Protein AF-A0A813KQJ0-F1 (afdb_monomer_lite)

Structure (mmCIF, N/CA/C/O backbone):
data_AF-A0A813KQJ0-F1
#
_entry.id   AF-A0A813KQJ0-F1
#
loop_
_atom_site.group_PDB
_atom_site.id
_atom_site.type_symbol
_atom_site.label_atom_id
_atom_site.label_alt_id
_atom_site.label_comp_id
_atom_site.label_asym_id
_atom_site.label_entity_id
_atom_site.label_seq_id
_atom_site.pdbx_PDB_ins_code
_atom_site.Cartn_x
_atom_site.Cartn_y
_atom_site.Cartn_z
_atom_site.occupancy
_atom_site.B_iso_or_equiv
_atom_site.auth_seq_id
_atom_site.auth_comp_id
_atom_site.auth_asym_id
_atom_site.auth_atom_id
_atom_site.pdbx_PDB_model_num
ATOM 1 N N . VAL A 1 1 ? 13.768 1.169 -25.630 1.00 70.25 1 VAL A N 1
ATOM 2 C CA . VAL A 1 1 ? 13.015 0.352 -24.642 1.00 70.25 1 VAL A CA 1
ATOM 3 C C . VAL A 1 1 ? 12.043 -0.652 -25.268 1.00 70.25 1 VAL A C 1
ATOM 5 O O . VAL A 1 1 ? 11.746 -1.641 -24.619 1.00 70.25 1 VAL A O 1
ATOM 8 N N . SER A 1 2 ? 11.614 -0.482 -26.526 1.00 80.38 2 SER A N 1
ATOM 9 C CA . SER A 1 2 ? 10.754 -1.452 -27.241 1.00 80.38 2 SER A CA 1
ATOM 10 C C . SER A 1 2 ? 11.522 -2.502 -28.067 1.00 80.38 2 SER A C 1
ATOM 12 O O . SER A 1 2 ? 10.961 -3.098 -28.976 1.00 80.38 2 SER A O 1
ATOM 14 N N . SER A 1 3 ? 12.820 -2.695 -27.800 1.00 86.69 3 SER A N 1
ATOM 15 C CA . SER A 1 3 ? 13.652 -3.669 -28.527 1.00 86.69 3 SER A CA 1
ATOM 16 C C . SER A 1 3 ? 13.251 -5.106 -28.186 1.00 86.69 3 SER A C 1
ATOM 18 O O . SER A 1 3 ? 12.843 -5.374 -27.055 1.00 86.69 3 SER A O 1
ATOM 20 N N . THR A 1 4 ? 13.428 -6.045 -29.118 1.00 85.12 4 THR A N 1
ATOM 21 C CA . THR A 1 4 ? 13.268 -7.486 -28.853 1.00 85.12 4 THR A CA 1
ATOM 22 C C . THR A 1 4 ? 14.365 -8.030 -27.935 1.00 85.12 4 THR A C 1
ATOM 24 O O . THR A 1 4 ? 14.115 -8.975 -27.189 1.00 85.12 4 THR A O 1
ATOM 27 N N . ASP A 1 5 ? 15.537 -7.390 -27.911 1.00 91.06 5 ASP A N 1
ATOM 28 C CA . ASP A 1 5 ? 16.667 -7.757 -27.054 1.00 91.06 5 ASP A CA 1
ATOM 29 C C . ASP A 1 5 ? 16.468 -7.246 -25.606 1.00 91.06 5 ASP A C 1
ATOM 31 O O . ASP A 1 5 ? 16.397 -6.023 -25.401 1.00 91.06 5 ASP A O 1
ATOM 35 N N . PRO A 1 6 ? 16.399 -8.144 -24.599 1.00 88.75 6 PRO A N 1
ATOM 36 C CA . PRO A 1 6 ? 16.264 -7.779 -23.187 1.00 88.75 6 PRO A CA 1
ATOM 37 C C . PRO A 1 6 ? 17.360 -6.835 -22.677 1.00 88.75 6 PRO A C 1
ATOM 39 O O . PRO A 1 6 ? 17.055 -5.892 -21.946 1.00 88.75 6 PRO A O 1
ATOM 42 N N . ASN A 1 7 ? 18.611 -7.002 -23.116 1.00 91.69 7 ASN A N 1
ATOM 43 C CA . ASN A 1 7 ? 19.731 -6.164 -22.680 1.00 91.69 7 ASN A CA 1
ATOM 44 C C . ASN A 1 7 ? 19.575 -4.727 -23.187 1.00 91.69 7 ASN A C 1
ATOM 46 O O . ASN A 1 7 ? 19.818 -3.767 -22.456 1.00 91.69 7 ASN A O 1
ATOM 50 N N . ILE A 1 8 ? 19.096 -4.563 -24.425 1.00 91.31 8 ILE A N 1
ATOM 51 C CA . ILE A 1 8 ? 18.805 -3.241 -24.996 1.00 91.31 8 ILE A CA 1
ATOM 52 C C . ILE A 1 8 ? 17.607 -2.599 -24.283 1.00 91.31 8 ILE A C 1
ATOM 54 O O . ILE A 1 8 ? 17.586 -1.380 -24.085 1.00 91.31 8 ILE A O 1
ATOM 58 N N . ARG A 1 9 ? 16.597 -3.386 -23.882 1.00 91.56 9 ARG A N 1
ATOM 59 C CA . ARG A 1 9 ? 15.481 -2.868 -23.069 1.00 91.56 9 ARG A CA 1
ATOM 60 C C . ARG A 1 9 ? 15.974 -2.373 -21.715 1.00 91.56 9 ARG A C 1
ATOM 62 O O . ARG A 1 9 ? 15.666 -1.233 -21.368 1.00 91.56 9 ARG A O 1
ATOM 69 N N . TYR A 1 10 ? 16.773 -3.181 -21.020 1.00 93.06 10 TYR A N 1
ATOM 70 C CA . TYR A 1 10 ? 17.377 -2.831 -19.737 1.00 93.06 10 TYR A CA 1
ATOM 71 C C . TYR A 1 10 ? 18.212 -1.547 -19.837 1.00 93.06 10 TYR A C 1
ATOM 73 O O . TYR A 1 10 ? 17.916 -0.573 -19.147 1.00 93.06 10 TYR A O 1
ATOM 81 N N . LEU A 1 11 ? 19.171 -1.491 -20.770 1.00 92.94 11 LEU A N 1
ATOM 82 C CA . LEU A 1 11 ? 20.024 -0.315 -20.986 1.00 92.94 11 LEU A CA 1
ATOM 83 C C . LEU A 1 11 ? 19.205 0.936 -21.332 1.00 92.94 11 LEU A C 1
ATOM 85 O O . LEU A 1 11 ? 19.521 2.046 -20.900 1.00 92.94 11 LEU A O 1
ATOM 89 N N . GLY A 1 12 ? 18.129 0.766 -22.103 1.00 93.38 12 GLY A N 1
ATOM 90 C CA . GLY A 1 12 ? 17.203 1.844 -22.424 1.00 93.38 12 GLY A CA 1
ATOM 91 C C . GLY A 1 12 ? 16.516 2.415 -21.182 1.00 93.38 12 GLY A C 1
ATOM 92 O O . GLY A 1 12 ? 16.483 3.634 -21.022 1.00 93.38 12 GLY A O 1
ATOM 93 N N . LEU A 1 13 ? 16.003 1.554 -20.297 1.00 94.25 13 LEU A N 1
ATOM 94 C CA . LEU A 1 13 ? 15.377 1.975 -19.038 1.00 94.25 13 LEU A CA 1
ATOM 95 C C . LEU A 1 13 ? 16.401 2.601 -18.083 1.00 94.25 13 LEU A C 1
ATOM 97 O O . LEU A 1 13 ? 16.104 3.598 -17.429 1.00 94.25 13 LEU A O 1
ATOM 101 N N . GLU A 1 14 ? 17.621 2.067 -18.032 1.00 92.12 14 GLU A N 1
ATOM 102 C CA . GLU A 1 14 ? 18.722 2.647 -17.259 1.00 92.12 14 GLU A CA 1
ATOM 103 C C . GLU A 1 14 ? 19.080 4.053 -17.739 1.00 92.12 14 GLU A C 1
ATOM 105 O O . GLU A 1 14 ? 19.193 4.986 -16.943 1.00 92.12 14 GLU A O 1
ATOM 110 N N . THR A 1 15 ? 19.187 4.235 -19.052 1.00 91.62 15 THR A N 1
ATOM 111 C CA . THR A 1 15 ? 19.480 5.542 -19.645 1.00 91.62 15 THR A CA 1
ATOM 112 C C . THR A 1 15 ? 18.353 6.535 -19.365 1.00 91.62 15 THR A C 1
ATOM 114 O O . THR A 1 15 ? 18.622 7.667 -18.967 1.00 91.62 15 THR A O 1
ATOM 117 N N . MET A 1 16 ? 17.089 6.114 -19.491 1.00 94.12 16 MET A N 1
ATOM 118 C CA . MET A 1 16 ? 15.934 6.945 -19.129 1.00 94.12 16 MET A CA 1
ATOM 119 C C . MET A 1 16 ? 15.948 7.340 -17.648 1.00 94.12 16 MET A C 1
ATOM 121 O O . MET A 1 16 ? 15.676 8.496 -17.337 1.00 94.12 16 MET A O 1
ATOM 125 N N . ALA A 1 17 ? 16.320 6.431 -16.741 1.00 90.44 17 ALA A N 1
ATOM 126 C CA . ALA A 1 17 ? 16.415 6.727 -15.309 1.00 90.44 17 ALA A CA 1
ATOM 127 C C . ALA A 1 17 ? 17.503 7.764 -15.007 1.00 90.44 17 ALA A C 1
ATOM 129 O O . ALA A 1 17 ? 17.294 8.667 -14.201 1.00 90.44 17 ALA A O 1
ATOM 130 N N . ARG A 1 18 ? 18.641 7.699 -15.706 1.00 89.12 18 ARG A N 1
ATOM 131 C CA . ARG A 1 18 ? 19.680 8.736 -15.607 1.00 89.12 18 ARG A CA 1
ATOM 132 C C . ARG A 1 18 ? 19.181 10.079 -16.136 1.00 89.12 18 ARG A C 1
ATOM 134 O O . ARG A 1 18 ? 19.412 11.097 -15.495 1.00 89.12 18 ARG A O 1
ATOM 141 N N . LEU A 1 19 ? 18.463 10.096 -17.259 1.00 92.12 19 LEU A N 1
ATOM 142 C CA . LEU A 1 19 ? 17.870 11.323 -17.807 1.00 92.12 19 LEU A CA 1
ATOM 143 C C . LEU A 1 19 ? 16.805 11.923 -16.881 1.00 92.12 19 LEU A C 1
ATOM 145 O O . LEU A 1 19 ? 16.718 13.144 -16.786 1.00 92.12 19 LEU A O 1
ATOM 149 N N . ALA A 1 20 ? 16.056 11.087 -16.158 1.00 91.06 20 ALA A N 1
ATOM 150 C CA . ALA A 1 20 ? 15.081 11.520 -15.161 1.00 91.06 20 ALA A CA 1
ATOM 151 C C . ALA A 1 20 ? 15.715 12.282 -13.984 1.00 91.06 20 ALA A C 1
ATOM 153 O O . ALA A 1 20 ? 15.012 12.968 -13.264 1.00 91.06 20 ALA A O 1
ATOM 154 N N . THR A 1 21 ? 17.038 12.255 -13.792 1.00 88.88 21 THR A N 1
ATOM 155 C CA . THR A 1 21 ? 17.690 13.133 -12.798 1.00 88.88 21 THR A CA 1
ATOM 156 C C . THR A 1 21 ? 17.630 14.613 -13.189 1.00 88.88 21 THR A C 1
ATOM 158 O O . THR A 1 21 ? 17.741 15.492 -12.336 1.00 88.88 21 THR A O 1
ATOM 161 N N . ASN A 1 22 ? 17.423 14.907 -14.475 1.00 90.81 22 ASN A N 1
ATOM 162 C CA . ASN A 1 22 ? 17.270 16.261 -14.978 1.00 90.81 22 ASN A CA 1
ATOM 163 C C . ASN A 1 22 ? 15.782 16.638 -15.062 1.00 90.81 22 ASN A C 1
ATOM 165 O O . ASN A 1 22 ? 15.025 16.086 -15.863 1.00 90.81 22 ASN A O 1
ATOM 169 N N . VAL A 1 23 ? 15.371 17.640 -14.276 1.00 86.38 23 VAL A N 1
ATOM 170 C CA . VAL A 1 23 ? 13.981 18.134 -14.207 1.00 86.38 23 VAL A CA 1
ATOM 171 C C . VAL A 1 23 ? 13.413 18.478 -15.591 1.00 86.38 23 VAL A C 1
ATOM 173 O O . VAL A 1 23 ? 12.274 18.133 -15.890 1.00 86.38 23 VAL A O 1
ATOM 176 N N . SER A 1 24 ? 14.230 19.041 -16.486 1.00 89.38 24 SER A N 1
ATOM 177 C CA . SER A 1 24 ? 13.802 19.416 -17.845 1.00 89.38 24 SER A CA 1
ATOM 178 C C . SER A 1 24 ? 13.398 18.231 -18.735 1.00 89.38 24 SER A C 1
ATOM 180 O O . SER A 1 24 ? 12.638 18.407 -19.684 1.00 89.38 24 SER A O 1
ATOM 182 N N . MET A 1 25 ? 13.860 17.016 -18.424 1.00 91.50 25 MET A N 1
ATOM 183 C CA . MET A 1 25 ? 13.536 15.811 -19.193 1.00 91.50 25 MET A CA 1
ATOM 184 C C . MET A 1 25 ? 12.222 15.157 -18.759 1.00 91.50 25 MET A C 1
ATOM 186 O O . MET A 1 25 ? 11.707 14.301 -19.478 1.00 91.50 25 MET A O 1
ATOM 190 N N . HIS A 1 26 ? 11.661 15.541 -17.611 1.00 87.25 26 HIS A N 1
ATOM 191 C CA . HIS A 1 26 ? 10.519 14.841 -17.024 1.00 87.25 26 HIS A CA 1
ATOM 192 C C . HIS A 1 26 ? 9.272 14.896 -17.905 1.00 87.25 26 HIS A C 1
ATOM 194 O O . HIS A 1 26 ? 8.625 13.872 -18.093 1.00 87.25 26 HIS A O 1
ATOM 200 N N . GLU A 1 27 ? 8.964 16.050 -18.501 1.00 87.81 27 GLU A N 1
ATOM 201 C CA . GLU A 1 27 ? 7.800 16.194 -19.386 1.00 87.81 27 GLU A CA 1
ATOM 202 C C . GLU A 1 27 ? 7.902 15.283 -20.622 1.00 87.81 27 GLU A C 1
ATOM 204 O O . GLU A 1 27 ? 6.914 14.702 -21.071 1.00 87.81 27 GLU A O 1
ATOM 209 N N . TYR A 1 28 ? 9.115 15.102 -21.151 1.00 89.69 28 TYR A N 1
ATOM 210 C CA . TYR A 1 28 ? 9.366 14.205 -22.277 1.00 89.69 28 TYR A CA 1
ATOM 211 C C . TYR A 1 28 ? 9.264 12.735 -21.872 1.00 89.69 28 TYR A C 1
ATOM 213 O O . TYR A 1 28 ? 8.685 11.938 -22.610 1.00 89.69 28 TYR A O 1
ATOM 221 N N . LEU A 1 29 ? 9.816 12.373 -20.711 1.00 90.75 29 LEU A N 1
ATOM 222 C CA . LEU A 1 29 ? 9.796 11.003 -20.199 1.00 90.75 29 LEU A CA 1
ATOM 223 C C . LEU A 1 29 ? 8.390 10.566 -19.768 1.00 90.75 29 LEU A C 1
ATOM 225 O O . LEU A 1 29 ? 8.042 9.402 -19.954 1.00 90.75 29 LEU A O 1
ATOM 229 N N . GLU A 1 30 ? 7.550 11.491 -19.297 1.00 86.62 30 GLU A N 1
ATOM 230 C CA . GLU A 1 30 ? 6.155 11.212 -18.929 1.00 86.62 30 GLU A CA 1
ATOM 231 C C . GLU A 1 30 ? 5.349 10.643 -20.104 1.00 86.62 30 GLU A C 1
ATOM 233 O O . GLU A 1 30 ? 4.499 9.775 -19.919 1.00 86.62 30 GLU A O 1
ATOM 238 N N . ARG A 1 31 ? 5.658 11.057 -21.341 1.00 90.06 31 ARG A N 1
ATOM 239 C CA . ARG A 1 31 ? 5.001 10.538 -22.557 1.00 90.06 31 ARG A CA 1
ATOM 240 C C . ARG A 1 31 ? 5.208 9.035 -22.744 1.00 90.06 31 ARG A C 1
ATOM 242 O O . ARG A 1 31 ? 4.429 8.393 -23.442 1.00 90.06 31 ARG A O 1
ATOM 249 N N . TYR A 1 32 ? 6.240 8.475 -22.118 1.00 91.69 32 TYR A N 1
ATOM 250 C CA . TYR A 1 32 ? 6.550 7.050 -22.137 1.00 91.69 32 TYR A CA 1
ATOM 251 C C . TYR A 1 32 ? 6.032 6.309 -20.899 1.00 91.69 32 TYR A C 1
ATOM 253 O O . TYR A 1 32 ? 6.303 5.120 -20.772 1.00 91.69 32 TYR A O 1
ATOM 261 N N . LYS A 1 33 ? 5.271 6.952 -20.002 1.00 90.31 33 LYS A N 1
ATOM 262 C CA . LYS A 1 33 ? 4.770 6.336 -18.761 1.00 90.31 33 LYS A CA 1
ATOM 263 C C . LYS A 1 33 ? 4.065 5.002 -18.997 1.00 90.31 33 LYS A C 1
ATOM 265 O O . LYS A 1 33 ? 4.432 4.022 -18.362 1.00 90.31 33 LYS A O 1
ATOM 270 N N . ASN A 1 34 ? 3.123 4.941 -19.939 1.00 91.19 34 ASN A N 1
ATOM 271 C CA . ASN A 1 34 ? 2.395 3.701 -20.243 1.00 91.19 34 ASN A CA 1
ATOM 272 C C . ASN A 1 34 ? 3.342 2.591 -20.711 1.00 91.19 34 ASN A C 1
ATOM 274 O O . ASN A 1 34 ? 3.253 1.461 -20.252 1.00 91.19 34 ASN A O 1
ATOM 278 N N . LEU A 1 35 ? 4.321 2.939 -21.550 1.00 92.69 35 LEU A N 1
ATOM 279 C CA . LEU A 1 35 ? 5.341 1.996 -21.995 1.00 92.69 35 LEU A CA 1
ATOM 280 C C . LEU A 1 35 ? 6.217 1.513 -20.832 1.00 92.69 35 LEU A C 1
ATOM 282 O O . LEU A 1 35 ? 6.626 0.359 -20.827 1.00 92.69 35 LEU A O 1
ATOM 286 N N . ILE A 1 36 ? 6.525 2.371 -19.856 1.00 93.75 36 ILE A N 1
ATOM 287 C CA . ILE A 1 36 ? 7.291 1.991 -18.661 1.00 93.75 36 ILE A CA 1
ATOM 288 C C . ILE A 1 36 ? 6.453 1.073 -17.760 1.00 93.75 36 ILE A C 1
ATOM 290 O O . ILE A 1 36 ? 6.976 0.068 -17.284 1.00 93.75 36 ILE A O 1
ATOM 294 N N . LEU A 1 37 ? 5.162 1.367 -17.576 1.00 92.38 37 LEU A N 1
ATOM 295 C CA . LEU A 1 37 ? 4.226 0.503 -16.846 1.00 92.38 37 LEU A CA 1
ATOM 296 C C . LEU A 1 37 ? 4.121 -0.879 -17.501 1.00 92.38 37 LEU A C 1
ATOM 298 O O . LEU A 1 37 ? 4.237 -1.885 -16.813 1.00 92.38 37 LEU A O 1
ATOM 302 N N . GLU A 1 38 ? 4.053 -0.966 -18.831 1.00 92.50 38 GLU A N 1
ATOM 303 C CA . GLU A 1 38 ? 4.101 -2.256 -19.538 1.00 92.50 38 GLU A CA 1
ATOM 304 C C . GLU A 1 38 ? 5.377 -3.059 -19.221 1.00 92.50 38 GLU A C 1
ATOM 306 O O . GLU A 1 38 ? 5.342 -4.290 -19.171 1.00 92.50 38 GLU A O 1
ATOM 311 N N . LYS A 1 39 ? 6.514 -2.392 -18.963 1.00 93.94 39 LYS A N 1
ATOM 312 C CA . LYS A 1 39 ? 7.766 -3.074 -18.582 1.00 93.94 39 LYS A CA 1
ATOM 313 C C . LYS A 1 39 ? 7.734 -3.667 -17.177 1.00 93.94 39 LYS A C 1
ATOM 315 O O . LYS A 1 39 ? 8.535 -4.559 -16.903 1.00 93.94 39 LYS A O 1
ATOM 320 N N . MET A 1 40 ? 6.792 -3.264 -16.326 1.00 93.62 40 MET A N 1
ATOM 321 C CA . MET A 1 40 ? 6.561 -3.884 -15.015 1.00 93.62 40 MET A CA 1
ATOM 322 C C . MET A 1 40 ? 6.006 -5.311 -15.117 1.00 93.62 40 MET A C 1
ATOM 324 O O . MET A 1 40 ? 6.077 -6.055 -14.143 1.00 93.62 40 MET A O 1
ATOM 328 N N . HIS A 1 41 ? 5.521 -5.720 -16.293 1.00 91.06 41 HIS A N 1
ATOM 329 C CA . HIS A 1 41 ? 4.989 -7.061 -16.552 1.00 91.06 41 HIS A CA 1
ATOM 330 C C . HIS A 1 41 ? 5.951 -7.964 -17.344 1.00 91.06 41 HIS A C 1
ATOM 332 O O . HIS A 1 41 ? 5.573 -9.054 -17.770 1.00 91.06 41 HIS A O 1
ATOM 338 N N . GLU A 1 42 ? 7.197 -7.534 -17.569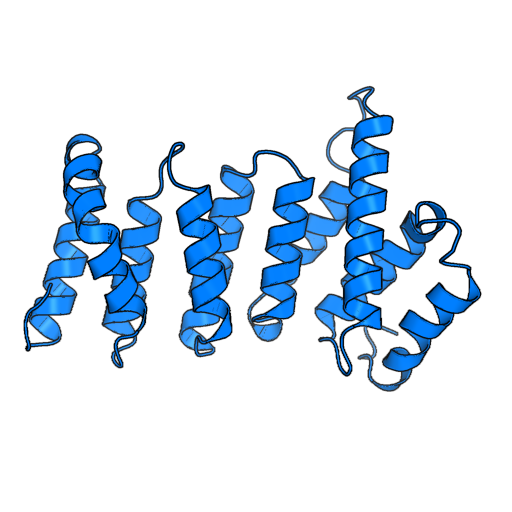 1.00 91.38 42 GLU A N 1
ATOM 339 C CA . GLU A 1 42 ? 8.192 -8.351 -18.271 1.00 91.38 42 GLU A CA 1
ATOM 340 C C . GLU A 1 42 ? 8.613 -9.576 -17.438 1.00 91.38 42 GLU A C 1
ATOM 342 O O . GLU A 1 42 ? 8.711 -9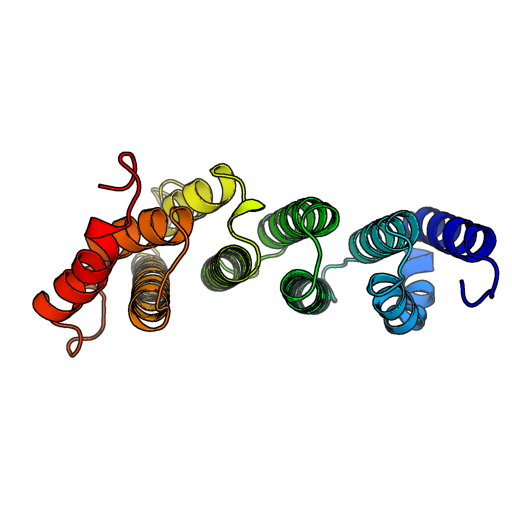.494 -16.212 1.00 91.38 42 GLU A O 1
ATOM 347 N N . PRO A 1 43 ? 8.933 -10.714 -18.080 1.00 89.88 43 PRO A N 1
ATOM 348 C CA . PRO A 1 43 ? 9.362 -11.913 -17.361 1.00 89.88 43 PRO A CA 1
ATOM 349 C C . PRO A 1 43 ? 10.684 -11.699 -16.607 1.00 89.88 43 PRO A C 1
ATOM 351 O O . PRO A 1 43 ? 10.895 -12.270 -15.538 1.00 89.88 43 PRO A O 1
ATOM 354 N N . ASP A 1 44 ? 11.569 -10.852 -17.139 1.00 93.00 44 ASP A N 1
ATOM 355 C CA . ASP A 1 44 ? 12.852 -10.528 -16.521 1.00 93.00 44 ASP A CA 1
ATOM 356 C C . ASP A 1 44 ? 12.670 -9.545 -15.355 1.00 93.00 44 ASP A C 1
ATOM 358 O O . ASP A 1 44 ? 12.311 -8.377 -15.536 1.00 93.00 44 ASP A O 1
ATOM 362 N N . ILE A 1 45 ? 12.962 -10.016 -14.142 1.00 91.75 45 ILE A N 1
ATOM 363 C CA . ILE A 1 45 ? 12.887 -9.214 -12.919 1.00 91.75 45 ILE A CA 1
ATOM 364 C C . ILE A 1 45 ? 13.813 -7.991 -12.950 1.00 91.75 45 ILE A C 1
ATOM 366 O O . ILE A 1 45 ? 13.466 -6.954 -12.393 1.00 91.75 45 ILE A O 1
ATOM 370 N N . SER A 1 46 ? 14.956 -8.060 -13.631 1.00 93.94 46 SER A N 1
ATOM 371 C CA . SER A 1 46 ? 15.902 -6.941 -13.727 1.00 93.94 46 SER A CA 1
ATOM 372 C C . SER A 1 46 ? 15.293 -5.782 -14.515 1.00 93.94 46 SER A C 1
ATOM 374 O O . SER A 1 46 ? 15.452 -4.621 -14.140 1.00 93.94 46 SER A O 1
ATOM 376 N N . ILE A 1 47 ? 14.531 -6.092 -15.570 1.00 95.06 47 ILE A N 1
ATOM 377 C CA . ILE A 1 47 ? 13.781 -5.101 -16.353 1.00 95.06 47 ILE A CA 1
ATOM 378 C C . ILE A 1 47 ? 12.653 -4.505 -15.509 1.00 95.06 47 ILE A C 1
ATOM 380 O O . ILE A 1 47 ? 12.516 -3.281 -15.472 1.00 95.06 47 ILE A O 1
ATOM 384 N N . ARG A 1 48 ? 11.892 -5.341 -14.787 1.00 95.38 48 ARG A N 1
ATOM 385 C CA . ARG A 1 48 ? 10.812 -4.880 -13.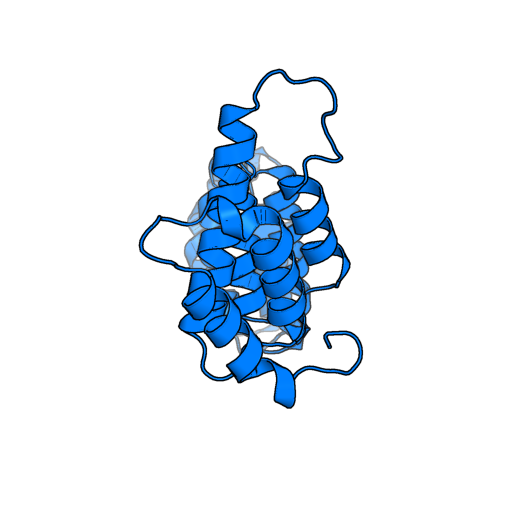894 1.00 95.38 48 ARG A CA 1
ATOM 386 C C . ARG A 1 48 ? 11.330 -3.939 -12.806 1.00 95.38 48 ARG A C 1
ATOM 388 O O . ARG A 1 48 ? 10.795 -2.849 -12.626 1.00 95.38 48 ARG A O 1
ATOM 395 N N . ARG A 1 49 ? 12.429 -4.300 -12.140 1.00 94.81 49 ARG A N 1
ATOM 396 C CA . ARG A 1 49 ? 13.111 -3.455 -11.141 1.00 94.81 49 ARG A CA 1
ATOM 397 C C . ARG A 1 49 ? 13.560 -2.124 -11.726 1.00 94.81 49 ARG A C 1
ATOM 399 O O . ARG A 1 49 ? 13.368 -1.071 -11.120 1.00 94.81 49 ARG A O 1
ATOM 406 N N . GLN A 1 50 ? 14.132 -2.152 -12.927 1.00 94.94 50 GLN A N 1
ATOM 407 C CA . GLN A 1 50 ? 14.590 -0.931 -13.574 1.00 94.94 50 GLN A CA 1
ATOM 408 C C . GLN A 1 50 ? 13.425 -0.022 -13.991 1.00 94.94 50 GLN A C 1
ATOM 410 O O . GLN A 1 50 ? 13.517 1.197 -13.834 1.00 94.94 50 GLN A O 1
ATOM 415 N N . ALA A 1 51 ? 12.316 -0.597 -14.462 1.00 95.69 51 ALA A N 1
ATOM 416 C CA . ALA A 1 51 ? 11.086 0.138 -14.743 1.00 95.69 51 ALA A CA 1
ATOM 417 C C . ALA A 1 51 ? 10.510 0.776 -13.468 1.00 95.69 51 ALA A C 1
ATOM 419 O O . ALA A 1 51 ? 10.189 1.963 -13.471 1.00 95.69 51 ALA A O 1
ATOM 420 N N . LEU A 1 52 ? 10.486 0.039 -12.356 1.00 95.62 52 LEU A N 1
ATOM 421 C CA . LEU A 1 52 ? 10.057 0.543 -11.052 1.00 95.62 52 LEU A CA 1
ATOM 422 C C . LEU A 1 52 ? 10.924 1.715 -10.569 1.00 95.62 52 LEU A C 1
ATOM 424 O O . LEU A 1 52 ? 10.411 2.730 -10.096 1.00 95.62 52 LEU A O 1
ATOM 428 N N . ASN A 1 53 ? 12.247 1.600 -10.706 1.00 93.31 53 ASN A N 1
ATOM 429 C CA . ASN A 1 53 ? 13.178 2.678 -10.372 1.00 93.31 53 ASN A CA 1
ATOM 430 C C . ASN A 1 53 ? 12.927 3.934 -11.209 1.00 93.31 53 ASN A C 1
ATOM 432 O O . ASN A 1 53 ? 12.944 5.039 -10.666 1.00 93.31 53 ASN A O 1
ATOM 436 N N . LEU A 1 54 ? 12.654 3.765 -12.502 1.00 94.25 54 LEU A N 1
ATOM 437 C CA . LEU A 1 54 ? 12.314 4.867 -13.393 1.00 94.25 54 LEU A CA 1
ATOM 438 C C . LEU A 1 54 ? 10.970 5.513 -13.020 1.00 94.25 54 LEU A C 1
ATOM 440 O O . LEU A 1 54 ? 10.913 6.734 -12.918 1.00 94.25 54 LEU A O 1
ATOM 444 N N . LEU A 1 55 ? 9.915 4.732 -12.756 1.00 93.88 55 LEU A N 1
ATOM 445 C CA . LEU A 1 55 ? 8.614 5.262 -12.311 1.00 93.88 55 LEU A CA 1
ATOM 446 C C . LEU A 1 55 ? 8.747 6.077 -11.025 1.00 93.88 55 LEU A C 1
ATOM 448 O O . LEU A 1 55 ? 8.212 7.179 -10.930 1.00 93.88 55 LEU A O 1
ATOM 452 N N . TYR A 1 56 ? 9.512 5.563 -10.062 1.00 92.50 56 TYR A N 1
ATOM 453 C CA . TYR A 1 56 ? 9.802 6.275 -8.823 1.00 92.50 56 TYR A CA 1
ATOM 454 C C . TYR A 1 56 ? 10.561 7.588 -9.077 1.00 92.50 56 TYR A C 1
ATOM 456 O O . TYR A 1 56 ? 10.209 8.616 -8.506 1.00 92.50 56 TYR A O 1
ATOM 464 N N . ALA A 1 57 ? 11.569 7.579 -9.955 1.00 90.94 57 ALA A N 1
ATOM 465 C CA . ALA A 1 57 ? 12.337 8.777 -10.301 1.00 90.94 57 ALA A CA 1
ATOM 466 C C . ALA A 1 57 ? 11.499 9.840 -11.035 1.00 90.94 57 ALA A C 1
ATOM 468 O O . ALA A 1 57 ? 11.753 11.028 -10.874 1.00 90.94 57 ALA A O 1
ATOM 469 N N . LEU A 1 58 ? 10.492 9.427 -11.810 1.00 91.25 58 LEU A N 1
ATOM 470 C CA . LEU A 1 58 ? 9.579 10.326 -12.526 1.00 91.25 58 LEU A CA 1
ATOM 471 C C . LEU A 1 58 ? 8.458 10.897 -11.646 1.00 91.25 58 LEU A C 1
ATOM 473 O O . LEU A 1 58 ? 7.668 11.715 -12.130 1.00 91.25 58 LEU A O 1
ATOM 477 N N . CYS A 1 59 ? 8.375 10.482 -10.381 1.00 91.69 59 CYS A N 1
ATOM 478 C CA . CYS A 1 59 ? 7.355 10.942 -9.453 1.00 91.69 59 CYS A CA 1
ATOM 479 C C . CYS A 1 59 ? 7.539 12.420 -9.090 1.00 91.69 59 CYS A C 1
ATOM 481 O O . CYS A 1 59 ? 8.601 12.848 -8.636 1.00 91.69 59 CYS A O 1
ATOM 483 N N . ARG A 1 60 ? 6.466 13.195 -9.249 1.00 89.56 60 ARG A N 1
ATOM 484 C CA . ARG A 1 60 ? 6.401 14.642 -9.025 1.00 89.56 60 ARG A CA 1
ATOM 485 C C . ARG A 1 60 ? 5.142 15.018 -8.233 1.00 89.56 60 ARG A C 1
ATOM 487 O O . ARG A 1 60 ? 4.207 14.213 -8.164 1.00 89.56 60 ARG A O 1
ATOM 494 N N . PRO A 1 61 ? 5.078 16.233 -7.656 1.00 88.69 61 PRO A N 1
ATOM 495 C CA . PRO A 1 61 ? 3.900 16.709 -6.927 1.00 88.69 61 PRO A CA 1
ATOM 496 C C . PRO A 1 61 ? 2.588 16.642 -7.727 1.00 88.69 61 PRO A C 1
ATOM 498 O O . PRO A 1 61 ? 1.519 16.533 -7.133 1.00 88.69 61 PRO A O 1
ATOM 501 N N . GLU A 1 62 ? 2.653 16.652 -9.059 1.00 89.31 62 GLU A N 1
ATOM 502 C CA . GLU A 1 62 ? 1.473 16.635 -9.927 1.00 89.31 62 GLU A CA 1
ATOM 503 C C . GLU A 1 62 ? 0.968 15.221 -10.260 1.00 89.31 62 GLU A C 1
ATOM 505 O O . GLU A 1 62 ? -0.195 15.072 -10.628 1.00 89.31 62 GLU A O 1
ATOM 510 N N . ASN A 1 63 ? 1.810 14.181 -10.163 1.00 90.62 63 ASN A N 1
ATOM 511 C CA . ASN A 1 63 ? 1.473 12.822 -10.621 1.00 90.62 63 ASN A CA 1
ATOM 512 C C . ASN A 1 63 ? 1.684 11.710 -9.574 1.00 90.62 63 ASN A C 1
ATOM 514 O O . ASN A 1 63 ? 1.385 10.550 -9.872 1.00 90.62 63 ASN A O 1
ATOM 518 N N . TRP A 1 64 ? 2.169 12.030 -8.367 1.00 93.38 64 TRP A N 1
ATOM 519 C CA . TRP A 1 64 ? 2.480 11.035 -7.329 1.00 93.38 64 TRP A CA 1
ATOM 520 C C . TRP A 1 64 ? 1.293 10.131 -6.998 1.00 93.38 64 TRP A C 1
ATOM 522 O O . TRP A 1 64 ? 1.482 8.928 -6.846 1.00 93.38 64 TRP A O 1
ATOM 532 N N . GLN A 1 65 ? 0.076 10.682 -6.936 1.00 94.25 65 GLN A N 1
ATOM 533 C CA . GLN A 1 65 ? -1.108 9.912 -6.558 1.00 94.25 65 GLN A CA 1
ATOM 534 C C . GLN A 1 65 ? -1.388 8.818 -7.586 1.00 94.25 65 GLN A C 1
ATOM 536 O O . GLN A 1 65 ? -1.549 7.659 -7.222 1.00 94.25 65 GLN A O 1
ATOM 541 N N . GLN A 1 66 ? -1.338 9.176 -8.873 1.00 93.19 66 GLN A N 1
ATOM 542 C CA . GLN A 1 66 ? -1.512 8.214 -9.954 1.00 93.19 66 GLN A CA 1
ATOM 543 C C . GLN A 1 66 ? -0.409 7.151 -9.923 1.00 93.19 66 GLN A C 1
ATOM 545 O O . GLN A 1 66 ? -0.694 5.981 -10.116 1.00 93.19 66 GLN A O 1
ATOM 550 N N . ILE A 1 67 ? 0.850 7.530 -9.679 1.00 93.75 67 ILE A N 1
ATOM 551 C CA . ILE A 1 67 ? 1.942 6.549 -9.590 1.00 93.75 67 ILE A CA 1
ATOM 552 C C . ILE A 1 67 ? 1.707 5.580 -8.429 1.00 93.75 67 ILE A C 1
ATOM 554 O O . ILE A 1 67 ? 1.852 4.380 -8.620 1.00 93.75 67 ILE A O 1
ATOM 558 N N . VAL A 1 68 ? 1.320 6.067 -7.247 1.00 96.19 68 VAL A N 1
ATOM 559 C CA . VAL A 1 68 ? 1.040 5.195 -6.096 1.00 96.19 68 VAL A CA 1
ATOM 560 C C . VAL A 1 68 ? -0.111 4.232 -6.391 1.00 96.19 68 VAL A C 1
ATOM 562 O O . VAL A 1 68 ? 0.013 3.052 -6.074 1.00 96.19 68 VAL A O 1
ATOM 565 N N . ASP A 1 69 ? -1.190 4.699 -7.022 1.00 95.00 69 ASP A N 1
ATOM 566 C CA . ASP A 1 69 ? -2.326 3.843 -7.381 1.00 95.00 69 ASP A CA 1
ATOM 567 C C . ASP A 1 69 ? -1.920 2.727 -8.365 1.00 95.00 69 ASP A C 1
ATOM 569 O O . ASP A 1 69 ? -2.252 1.565 -8.136 1.00 95.00 69 ASP A O 1
ATOM 573 N N . GLU A 1 70 ? -1.118 3.043 -9.386 1.00 94.50 70 GLU A N 1
ATOM 574 C CA . GLU A 1 70 ? -0.588 2.059 -10.348 1.00 94.50 70 GLU A CA 1
ATOM 575 C C . GLU A 1 70 ? 0.353 1.047 -9.669 1.00 94.50 70 GLU A C 1
ATOM 577 O O . GLU A 1 70 ? 0.280 -0.157 -9.913 1.00 94.50 70 GLU A O 1
ATOM 582 N N . LEU A 1 71 ? 1.233 1.508 -8.771 1.00 96.31 71 LEU A N 1
ATOM 583 C CA . LEU A 1 71 ? 2.136 0.620 -8.031 1.00 96.31 71 LEU A CA 1
ATOM 584 C C . LEU A 1 71 ? 1.371 -0.318 -7.088 1.00 96.31 71 LEU A C 1
ATOM 586 O O . LEU A 1 71 ? 1.755 -1.480 -6.949 1.00 96.31 71 LEU A O 1
ATOM 590 N N . LEU A 1 72 ? 0.295 0.163 -6.461 1.00 96.69 72 LEU A N 1
ATOM 591 C CA . LEU A 1 72 ? -0.597 -0.661 -5.642 1.00 96.69 72 LEU A CA 1
ATOM 592 C C . LEU A 1 72 ? -1.323 -1.714 -6.483 1.00 96.69 72 LEU A C 1
ATOM 594 O O . LEU A 1 72 ? -1.475 -2.842 -6.025 1.00 96.69 72 LEU A O 1
ATOM 598 N N . GLU A 1 73 ? -1.742 -1.380 -7.704 1.00 95.56 73 GLU A N 1
ATOM 599 C CA . GLU A 1 73 ? -2.342 -2.351 -8.623 1.00 95.56 73 GLU A CA 1
ATOM 600 C C . GLU A 1 73 ? -1.332 -3.438 -9.012 1.00 95.56 73 GLU A C 1
ATOM 602 O O . GLU A 1 73 ? -1.607 -4.629 -8.846 1.00 95.56 73 GLU A O 1
ATOM 607 N N . ILE A 1 74 ? -0.120 -3.045 -9.416 1.00 94.75 74 ILE A N 1
ATOM 608 C CA . ILE A 1 74 ? 0.967 -3.974 -9.764 1.00 94.75 74 ILE A CA 1
ATOM 609 C C . ILE A 1 74 ? 1.332 -4.879 -8.575 1.00 94.75 74 ILE A C 1
ATOM 611 O O . ILE A 1 74 ? 1.609 -6.068 -8.766 1.00 94.75 74 ILE A O 1
ATOM 615 N N . LEU A 1 75 ? 1.306 -4.355 -7.345 1.00 96.38 75 LEU A N 1
ATOM 616 C CA . LEU A 1 75 ? 1.629 -5.104 -6.127 1.00 96.38 75 LEU A CA 1
ATOM 617 C C . LEU A 1 75 ? 0.761 -6.361 -5.959 1.00 96.38 75 LEU A C 1
ATOM 619 O O . LEU A 1 75 ? 1.280 -7.403 -5.555 1.00 96.38 75 LEU A O 1
ATOM 623 N N . THR A 1 76 ? -0.525 -6.288 -6.320 1.00 93.19 76 THR A N 1
ATOM 624 C CA . THR A 1 76 ? -1.482 -7.401 -6.163 1.00 93.19 76 THR A CA 1
ATOM 625 C C . THR A 1 76 ? -1.130 -8.642 -6.985 1.00 93.19 76 THR A C 1
ATOM 627 O O . THR A 1 76 ? -1.460 -9.756 -6.584 1.00 93.19 76 THR A O 1
ATOM 630 N N . ALA A 1 77 ? -0.449 -8.464 -8.119 1.00 91.12 77 ALA A N 1
ATOM 631 C CA . ALA A 1 77 ? -0.092 -9.535 -9.050 1.00 91.12 77 ALA A CA 1
ATOM 632 C C . ALA A 1 77 ? 1.417 -9.848 -9.065 1.00 91.12 77 ALA A C 1
ATOM 634 O O . ALA A 1 77 ? 1.877 -10.648 -9.881 1.00 91.12 77 ALA A O 1
ATOM 635 N N . SER A 1 78 ? 2.197 -9.199 -8.196 1.00 92.94 78 SER A N 1
ATOM 636 C CA . SER A 1 78 ? 3.656 -9.311 -8.180 1.00 92.94 78 SER A CA 1
ATOM 637 C C . SER A 1 78 ? 4.152 -10.516 -7.382 1.00 92.94 78 SER A C 1
ATOM 639 O O . SER A 1 78 ? 3.532 -10.946 -6.415 1.00 92.94 78 SER A O 1
ATOM 641 N N . ASP A 1 79 ? 5.314 -11.041 -7.772 1.00 93.00 79 ASP A N 1
ATOM 642 C CA . ASP A 1 79 ? 6.040 -12.039 -6.985 1.00 93.00 79 ASP A CA 1
ATOM 643 C C . ASP A 1 79 ? 6.712 -11.416 -5.749 1.00 93.00 79 ASP A C 1
ATOM 645 O O . ASP A 1 79 ? 6.935 -10.207 -5.685 1.00 93.00 79 ASP A O 1
ATOM 649 N N . LYS A 1 80 ? 7.075 -12.258 -4.772 1.00 90.69 80 LYS A N 1
ATOM 650 C CA . LYS A 1 80 ? 7.640 -11.808 -3.490 1.00 90.69 80 LYS A CA 1
ATOM 651 C C . LYS A 1 80 ? 8.879 -10.916 -3.647 1.00 90.69 80 LYS A C 1
ATOM 653 O O . LYS A 1 80 ? 9.031 -9.949 -2.910 1.00 90.69 80 LYS A O 1
ATOM 658 N N . MET A 1 81 ? 9.748 -11.221 -4.615 1.00 89.19 81 MET A N 1
ATOM 659 C CA . MET A 1 81 ? 10.977 -10.451 -4.833 1.00 89.19 81 MET A CA 1
ATOM 660 C C . MET A 1 81 ? 10.685 -9.016 -5.285 1.00 89.19 81 MET A C 1
ATOM 662 O O . MET A 1 81 ? 11.370 -8.094 -4.851 1.00 89.19 81 MET A O 1
ATOM 666 N N . LEU A 1 82 ? 9.685 -8.814 -6.148 1.00 94.06 82 LEU A N 1
ATOM 667 C CA . LEU A 1 82 ? 9.270 -7.477 -6.571 1.00 94.06 82 LEU A CA 1
ATOM 668 C C . LEU A 1 82 ? 8.381 -6.785 -5.523 1.00 94.06 82 LEU A C 1
ATOM 670 O O . LEU A 1 82 ? 8.463 -5.566 -5.377 1.00 94.06 82 LEU A O 1
ATOM 674 N N . GLN A 1 83 ? 7.560 -7.541 -4.785 1.00 95.88 83 GLN A N 1
ATOM 675 C CA . GLN A 1 83 ? 6.681 -7.007 -3.737 1.00 95.88 83 GLN A CA 1
ATOM 676 C C . GLN A 1 83 ? 7.454 -6.239 -2.660 1.00 95.88 83 GLN A C 1
ATOM 678 O O . GLN A 1 83 ? 7.032 -5.145 -2.298 1.00 95.88 83 GLN A O 1
ATOM 683 N N . GLU A 1 84 ? 8.596 -6.751 -2.193 1.00 94.06 84 GLU A N 1
ATOM 684 C CA . GLU A 1 84 ? 9.432 -6.064 -1.192 1.00 94.06 84 GLU A CA 1
ATOM 685 C C . GLU A 1 84 ? 9.883 -4.671 -1.673 1.00 94.06 84 GLU A C 1
ATOM 687 O O . GLU A 1 84 ? 9.777 -3.681 -0.946 1.00 94.06 84 GLU A O 1
ATOM 692 N N . GLU A 1 85 ? 10.312 -4.555 -2.931 1.00 94.88 85 GLU A N 1
ATOM 693 C CA . GLU A 1 85 ? 10.737 -3.276 -3.513 1.00 94.88 85 GLU A CA 1
ATOM 694 C C . GLU A 1 85 ? 9.570 -2.326 -3.799 1.00 94.88 85 GLU A C 1
ATOM 696 O O . GLU A 1 85 ? 9.706 -1.108 -3.634 1.00 94.88 85 GLU A O 1
ATOM 701 N N . LEU A 1 86 ? 8.423 -2.868 -4.221 1.00 97.00 86 LEU A N 1
ATOM 702 C CA . LEU A 1 86 ? 7.194 -2.103 -4.422 1.00 97.00 86 LEU A CA 1
ATOM 703 C C . LEU A 1 86 ? 6.699 -1.516 -3.104 1.00 97.00 86 LEU A C 1
ATOM 705 O O . LEU A 1 86 ? 6.495 -0.307 -3.031 1.00 97.00 86 LEU A O 1
ATOM 709 N N . VAL A 1 87 ? 6.555 -2.343 -2.065 1.00 96.81 87 VAL A N 1
ATOM 710 C CA . VAL A 1 87 ? 6.095 -1.915 -0.737 1.00 96.81 87 VAL A CA 1
ATOM 711 C C . VAL A 1 87 ? 6.988 -0.807 -0.193 1.00 96.81 87 VAL A C 1
ATOM 713 O O . VAL A 1 87 ? 6.473 0.231 0.220 1.00 96.81 87 VAL A O 1
ATOM 716 N N . LEU A 1 88 ? 8.313 -0.964 -0.269 1.00 95.00 88 LEU A N 1
ATOM 717 C CA . LEU A 1 88 ? 9.248 0.063 0.191 1.00 95.00 88 LEU A CA 1
ATOM 718 C C . LEU A 1 88 ? 9.044 1.397 -0.543 1.00 95.00 88 LEU A C 1
ATOM 720 O O . LEU A 1 88 ? 8.952 2.452 0.086 1.00 95.00 88 LEU A O 1
ATOM 724 N N . LYS A 1 89 ? 8.955 1.378 -1.878 1.00 95.81 89 LYS A N 1
ATOM 725 C CA . LYS A 1 89 ? 8.771 2.608 -2.665 1.00 95.81 89 LYS A CA 1
ATOM 726 C C . LYS A 1 89 ? 7.400 3.236 -2.440 1.00 95.81 89 LYS A C 1
ATOM 728 O O . LYS A 1 89 ? 7.327 4.457 -2.328 1.00 95.81 89 LYS A O 1
ATOM 733 N N . ILE A 1 90 ? 6.339 2.435 -2.347 1.00 97.38 90 ILE A N 1
ATOM 734 C CA . ILE A 1 90 ? 4.987 2.917 -2.040 1.00 97.38 90 ILE A CA 1
ATOM 735 C C . ILE A 1 90 ? 4.972 3.570 -0.656 1.00 97.38 90 ILE A C 1
ATOM 737 O O . ILE A 1 90 ? 4.465 4.682 -0.535 1.00 97.38 90 ILE A O 1
ATOM 741 N N . ALA A 1 91 ? 5.580 2.945 0.356 1.00 95.19 91 ALA A N 1
ATOM 742 C CA . ALA A 1 91 ? 5.678 3.504 1.702 1.00 95.19 91 ALA A CA 1
ATOM 743 C C . ALA A 1 91 ? 6.409 4.856 1.701 1.00 95.19 91 ALA A C 1
ATOM 745 O O . ALA A 1 91 ? 5.870 5.840 2.200 1.00 95.19 91 ALA A O 1
ATOM 746 N N . ILE A 1 92 ? 7.577 4.954 1.053 1.00 94.06 92 ILE A N 1
ATOM 747 C CA . ILE A 1 92 ? 8.328 6.219 0.944 1.00 94.06 92 ILE A CA 1
ATOM 748 C C . ILE A 1 92 ? 7.506 7.302 0.230 1.00 94.06 92 ILE A C 1
ATOM 750 O O . ILE A 1 92 ? 7.469 8.455 0.669 1.00 94.06 92 ILE A O 1
ATOM 754 N N . LEU A 1 93 ? 6.845 6.956 -0.880 1.00 95.38 93 LEU A N 1
ATOM 755 C CA . LEU A 1 93 ? 6.003 7.900 -1.616 1.00 95.38 93 LEU A CA 1
ATOM 756 C C . LEU A 1 93 ? 4.799 8.350 -0.789 1.00 95.38 93 LEU A C 1
ATOM 758 O O . LEU A 1 93 ? 4.441 9.528 -0.856 1.00 95.38 93 LEU A O 1
ATOM 762 N N . ALA A 1 94 ? 4.203 7.446 -0.012 1.00 94.56 94 ALA A N 1
ATOM 763 C CA . ALA A 1 94 ? 3.079 7.753 0.854 1.00 94.56 94 ALA A CA 1
ATOM 764 C C . ALA A 1 94 ? 3.492 8.679 2.005 1.00 94.56 94 ALA A C 1
ATOM 766 O O . ALA A 1 94 ? 2.829 9.687 2.216 1.00 94.56 94 ALA A O 1
ATOM 767 N N . GLU A 1 95 ? 4.613 8.411 2.680 1.00 91.12 95 GLU A N 1
ATOM 768 C CA . GLU A 1 95 ? 5.147 9.284 3.741 1.00 91.12 95 GLU A CA 1
ATOM 769 C C . GLU A 1 95 ? 5.423 10.703 3.235 1.00 91.12 95 GLU A C 1
ATOM 771 O O . GLU A 1 95 ? 5.120 11.689 3.903 1.00 91.12 95 GLU A O 1
ATOM 776 N N . LYS A 1 96 ? 5.993 10.824 2.032 1.00 92.75 96 LYS A N 1
ATOM 777 C CA . LYS A 1 96 ? 6.412 12.120 1.493 1.00 92.75 96 LYS A CA 1
ATOM 778 C C . LYS A 1 96 ? 5.260 12.946 0.920 1.00 92.75 96 LYS A C 1
ATOM 780 O O . LYS A 1 96 ? 5.298 14.170 1.014 1.00 92.75 96 LYS A O 1
ATOM 785 N N . ASN A 1 97 ? 4.301 12.302 0.254 1.00 93.06 97 ASN A N 1
ATOM 786 C CA . ASN A 1 97 ? 3.326 12.999 -0.591 1.00 93.06 97 ASN A CA 1
ATOM 787 C C . ASN A 1 97 ? 1.877 12.882 -0.101 1.00 93.06 97 ASN A C 1
ATOM 789 O O . ASN A 1 97 ? 0.997 13.467 -0.733 1.00 93.06 97 ASN A O 1
ATOM 793 N N . ALA A 1 98 ? 1.600 12.141 0.982 1.00 92.12 98 ALA A N 1
ATOM 794 C CA . ALA A 1 98 ? 0.236 11.986 1.477 1.00 92.12 98 ALA A CA 1
ATOM 795 C C . ALA A 1 98 ? -0.427 13.358 1.720 1.00 92.12 98 ALA A C 1
ATOM 797 O O . ALA A 1 98 ? 0.099 14.176 2.475 1.00 92.12 98 ALA A O 1
ATOM 798 N N . PRO A 1 99 ? -1.618 13.610 1.146 1.00 91.06 99 PRO A N 1
ATOM 799 C CA . PRO A 1 99 ? -2.309 14.886 1.303 1.00 91.06 99 PRO A CA 1
ATOM 800 C C . PRO A 1 99 ? -2.918 15.024 2.703 1.00 91.06 99 PRO A C 1
ATOM 802 O O . PRO A 1 99 ? -3.239 16.122 3.148 1.00 91.0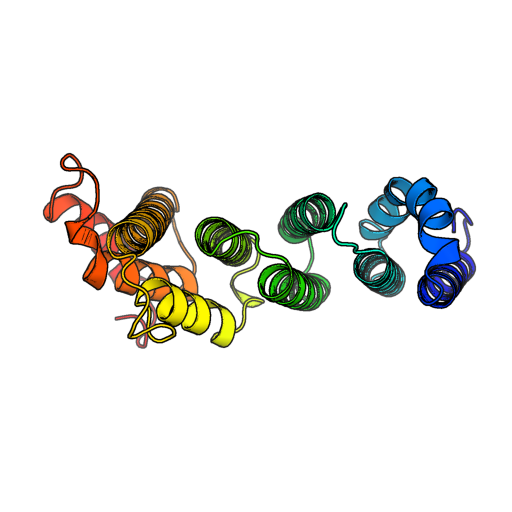6 99 PRO A O 1
ATOM 805 N N . ASN A 1 100 ? -3.138 13.892 3.373 1.00 91.12 100 ASN A N 1
ATOM 806 C CA . ASN A 1 100 ? -3.596 13.775 4.747 1.00 91.12 100 ASN A CA 1
ATOM 807 C C . ASN A 1 100 ? -3.377 12.337 5.239 1.00 91.12 100 ASN A C 1
ATOM 809 O O . ASN A 1 100 ? -3.217 11.396 4.455 1.00 91.12 100 ASN A O 1
ATOM 813 N N . PHE A 1 101 ? -3.454 12.153 6.555 1.00 92.44 101 PHE A N 1
ATOM 814 C CA . PHE A 1 101 ? -3.285 10.843 7.177 1.00 92.44 101 PHE A CA 1
ATOM 815 C C . PHE A 1 101 ? -4.391 9.842 6.834 1.00 92.44 101 PHE A C 1
ATOM 817 O O . PHE A 1 101 ? -4.164 8.637 6.895 1.00 92.44 101 PHE A O 1
ATOM 824 N N . ARG A 1 102 ? -5.584 10.306 6.437 1.00 94.38 102 ARG A N 1
ATOM 825 C CA . ARG A 1 102 ? -6.669 9.410 6.012 1.00 94.38 102 ARG A CA 1
ATOM 826 C C . ARG A 1 102 ? -6.258 8.625 4.766 1.00 94.38 102 ARG A C 1
ATOM 828 O O . ARG A 1 102 ? -6.396 7.406 4.752 1.00 94.38 102 ARG A O 1
ATOM 835 N N . TRP A 1 103 ? -5.726 9.320 3.762 1.00 95.19 103 TRP A N 1
ATOM 836 C CA . TRP A 1 103 ? -5.227 8.699 2.537 1.00 95.19 103 TRP A CA 1
ATOM 837 C C . TRP A 1 103 ? -4.025 7.787 2.815 1.00 95.19 103 TRP A C 1
ATOM 839 O O . TRP A 1 103 ? -3.981 6.670 2.309 1.00 95.19 103 TRP A O 1
ATOM 849 N N . TYR A 1 104 ? -3.099 8.215 3.681 1.00 95.81 104 TYR A N 1
ATOM 850 C CA . TYR A 1 104 ? -1.963 7.386 4.101 1.00 95.81 104 TYR A CA 1
ATOM 851 C C . TYR A 1 104 ? -2.416 6.044 4.702 1.00 95.81 104 TYR A C 1
ATOM 853 O O . TYR A 1 104 ? -1.953 4.984 4.283 1.00 95.81 104 TYR A O 1
ATOM 861 N N . VAL A 1 105 ? -3.381 6.078 5.630 1.00 96.25 105 VAL A N 1
ATOM 862 C CA . VAL A 1 105 ? -3.963 4.867 6.230 1.00 96.25 105 VAL A CA 1
ATOM 863 C C . VAL A 1 105 ? -4.561 3.958 5.153 1.00 96.25 105 VAL A C 1
ATOM 865 O O . VAL A 1 105 ? -4.322 2.753 5.180 1.00 96.25 105 VAL A O 1
ATOM 868 N N . ASP A 1 106 ? -5.288 4.510 4.177 1.00 96.88 106 ASP A N 1
ATOM 869 C CA . ASP A 1 106 ? -5.862 3.716 3.084 1.00 96.88 106 ASP A CA 1
ATOM 870 C C . ASP A 1 106 ? -4.793 2.998 2.248 1.00 96.88 106 ASP A C 1
ATOM 872 O O . ASP A 1 106 ? -4.987 1.836 1.885 1.00 96.88 106 ASP A O 1
ATOM 876 N N . VAL A 1 107 ? -3.660 3.651 1.975 1.00 97.19 107 VAL A N 1
ATOM 877 C CA . VAL A 1 107 ? -2.531 3.040 1.256 1.00 97.19 107 VAL A CA 1
ATOM 878 C C . VAL A 1 107 ? -1.907 1.906 2.060 1.00 97.19 107 VAL A C 1
ATOM 880 O O . VAL A 1 107 ? -1.704 0.823 1.513 1.00 97.19 107 VAL A O 1
ATOM 883 N N . VAL A 1 108 ? -1.655 2.104 3.357 1.00 96.56 108 VAL A N 1
ATOM 884 C CA . VAL A 1 108 ? -1.065 1.050 4.199 1.00 96.56 108 VAL A CA 1
ATOM 885 C C . VAL A 1 108 ? -1.990 -0.161 4.312 1.00 96.56 108 VAL A C 1
ATOM 887 O O . VAL A 1 108 ? -1.524 -1.291 4.178 1.00 96.56 108 VAL A O 1
ATOM 890 N N . PHE A 1 109 ? -3.300 0.046 4.480 1.00 97.12 109 PHE A N 1
ATOM 891 C CA . PHE A 1 109 ? -4.258 -1.063 4.460 1.00 97.12 109 PHE A CA 1
ATOM 892 C C . PHE A 1 109 ? -4.218 -1.817 3.127 1.00 97.12 109 PHE A C 1
ATOM 894 O O . PHE A 1 109 ? -4.114 -3.038 3.144 1.00 97.12 109 PHE A O 1
ATOM 901 N N . LYS A 1 110 ? -4.196 -1.122 1.980 1.00 96.75 110 LYS A N 1
ATOM 902 C CA . LYS A 1 110 ? -4.061 -1.781 0.668 1.00 96.75 110 LYS A CA 1
ATOM 903 C C . LYS A 1 110 ? -2.758 -2.583 0.541 1.00 96.75 110 LYS A C 1
ATOM 905 O O . LYS A 1 110 ? -2.785 -3.680 -0.015 1.00 96.75 110 LYS A O 1
ATOM 910 N N . MET A 1 111 ? -1.636 -2.080 1.064 1.00 97.12 111 MET A N 1
ATOM 911 C CA . MET A 1 111 ? -0.369 -2.827 1.078 1.00 97.12 111 MET A CA 1
ATOM 912 C C . MET A 1 111 ? -0.470 -4.098 1.931 1.00 97.12 111 MET A C 1
ATOM 914 O O . MET A 1 111 ? -0.086 -5.168 1.466 1.00 97.12 111 MET A O 1
ATOM 918 N N . LEU A 1 112 ? -1.043 -4.007 3.136 1.00 95.50 112 LEU A N 1
ATOM 919 C CA . LEU A 1 112 ? -1.263 -5.156 4.026 1.00 95.50 112 LEU A CA 1
ATOM 920 C C . LEU A 1 112 ? -2.264 -6.171 3.457 1.00 95.50 112 LEU A C 1
ATOM 922 O O . LEU A 1 112 ? -2.156 -7.362 3.725 1.00 95.50 112 LEU A O 1
ATOM 926 N N . GLU A 1 113 ? -3.247 -5.713 2.685 1.00 94.00 113 GLU A N 1
ATOM 927 C CA . GLU A 1 113 ? -4.200 -6.576 1.983 1.00 94.00 113 GLU A CA 1
ATOM 928 C C . GLU A 1 113 ? -3.536 -7.329 0.816 1.00 94.00 113 GLU A C 1
ATOM 930 O O . GLU A 1 113 ? -3.894 -8.476 0.551 1.00 94.00 113 GLU A O 1
ATOM 935 N N . SER A 1 114 ? -2.568 -6.704 0.135 1.00 94.62 114 SER A N 1
ATOM 936 C CA . SER A 1 114 ? -2.004 -7.208 -1.129 1.00 94.62 114 SER A CA 1
ATOM 937 C C . SER A 1 114 ? -0.707 -8.002 -0.962 1.00 94.62 114 SER A C 1
ATOM 939 O O . SER A 1 114 ? -0.517 -9.012 -1.634 1.00 94.62 114 SER A O 1
ATOM 941 N N . ALA A 1 115 ? 0.194 -7.551 -0.088 1.00 95.56 115 ALA A N 1
ATOM 942 C CA . ALA A 1 115 ? 1.515 -8.148 0.114 1.00 95.56 115 ALA A CA 1
ATOM 943 C C . ALA A 1 115 ? 1.938 -8.106 1.596 1.00 95.56 115 ALA A C 1
ATOM 945 O O . ALA A 1 115 ? 2.973 -7.525 1.926 1.00 95.56 115 ALA A O 1
ATOM 946 N N . PRO A 1 116 ? 1.152 -8.700 2.513 1.00 93.62 116 PRO A N 1
ATOM 947 C CA . PRO A 1 116 ? 1.382 -8.569 3.951 1.00 93.62 116 PRO A CA 1
ATOM 948 C C . PRO A 1 116 ? 2.757 -9.068 4.413 1.00 93.62 116 PRO A C 1
ATOM 950 O O . PRO A 1 116 ? 3.346 -8.449 5.291 1.00 93.62 116 PRO A O 1
ATOM 953 N N . ASP A 1 117 ? 3.278 -10.144 3.813 1.00 93.31 117 ASP A N 1
ATOM 954 C CA . ASP A 1 117 ? 4.600 -10.706 4.136 1.00 93.31 117 ASP A CA 1
ATOM 955 C C . ASP A 1 117 ? 5.767 -9.776 3.758 1.00 93.31 117 ASP A C 1
ATOM 957 O O . ASP A 1 117 ? 6.882 -9.951 4.249 1.00 93.31 117 ASP A O 1
ATOM 961 N N . SER A 1 118 ? 5.530 -8.825 2.851 1.00 94.94 118 SER A N 1
ATOM 962 C CA . SER A 1 118 ? 6.520 -7.849 2.382 1.00 94.94 118 SER A CA 1
ATOM 963 C C . SER A 1 118 ? 6.422 -6.509 3.114 1.00 94.94 118 SER A C 1
ATOM 965 O O . SER A 1 118 ? 7.284 -5.652 2.926 1.00 94.94 118 SER A O 1
ATOM 967 N N . VAL A 1 119 ? 5.384 -6.302 3.930 1.00 94.38 119 VAL A N 1
ATOM 968 C CA . VAL A 1 119 ? 5.217 -5.088 4.736 1.00 94.38 119 VAL A CA 1
ATOM 969 C C . VAL A 1 119 ? 5.975 -5.246 6.048 1.00 94.38 119 VAL A C 1
ATOM 971 O O . VAL A 1 119 ? 5.635 -6.091 6.872 1.00 94.38 119 VAL A O 1
ATOM 974 N N . GLY A 1 120 ? 6.996 -4.409 6.237 1.00 90.62 120 GLY A N 1
ATOM 975 C CA . GLY A 1 120 ? 7.760 -4.344 7.479 1.00 90.62 120 GLY A CA 1
ATOM 976 C C . GLY A 1 120 ? 6.913 -3.889 8.669 1.00 90.62 120 GLY A C 1
ATOM 977 O O . GLY A 1 120 ? 5.919 -3.169 8.523 1.00 90.62 120 GLY A O 1
ATOM 978 N N . ASP A 1 121 ? 7.315 -4.312 9.869 1.00 91.12 121 ASP A N 1
ATOM 979 C CA . ASP A 1 121 ? 6.588 -3.984 11.098 1.00 91.12 121 ASP A CA 1
ATOM 980 C C . ASP A 1 121 ? 6.547 -2.474 11.389 1.00 91.12 121 ASP A C 1
ATOM 982 O O . ASP A 1 121 ? 5.567 -1.944 11.917 1.00 91.12 121 ASP A O 1
ATOM 986 N N . ASP A 1 122 ? 7.590 -1.760 10.976 1.00 91.69 122 ASP A N 1
ATOM 987 C CA . ASP A 1 122 ? 7.707 -0.306 11.052 1.00 91.69 122 ASP A CA 1
ATOM 988 C C . ASP A 1 122 ? 6.532 0.424 10.390 1.00 91.69 122 ASP A C 1
ATOM 990 O O . ASP A 1 122 ? 6.059 1.429 10.926 1.00 91.69 122 ASP A O 1
ATOM 994 N N . VAL A 1 123 ? 5.994 -0.107 9.289 1.00 92.31 123 VAL A N 1
ATOM 995 C CA . VAL A 1 123 ? 4.883 0.512 8.552 1.00 92.31 123 VAL A CA 1
ATOM 996 C C . VAL A 1 123 ? 3.584 0.492 9.361 1.00 92.31 123 VAL A C 1
ATOM 998 O O . VAL A 1 123 ? 2.872 1.496 9.433 1.00 92.31 123 VAL A O 1
ATOM 1001 N N . TRP A 1 124 ? 3.238 -0.625 10.006 1.00 88.94 124 TRP A N 1
ATOM 1002 C CA . TRP A 1 124 ? 1.999 -0.677 10.790 1.00 88.94 124 TRP A CA 1
ATOM 1003 C C . TRP A 1 124 ? 2.163 -0.032 12.173 1.00 88.94 124 TRP A C 1
ATOM 1005 O O . TRP A 1 124 ? 1.208 0.579 12.663 1.00 88.94 124 TRP A O 1
ATOM 1015 N N . TYR A 1 125 ? 3.365 -0.062 12.768 1.00 93.81 125 TYR A N 1
ATOM 1016 C CA . TYR A 1 125 ? 3.684 0.759 13.944 1.00 93.81 125 TYR A CA 1
ATOM 1017 C C . TYR A 1 125 ? 3.486 2.244 13.648 1.00 93.81 125 TYR A C 1
ATOM 1019 O O . TYR A 1 125 ? 2.915 2.975 14.462 1.00 93.81 125 TYR A O 1
ATOM 1027 N N . ARG A 1 126 ? 3.897 2.686 12.458 1.00 93.06 126 ARG A N 1
ATOM 1028 C CA . ARG A 1 126 ? 3.708 4.060 12.006 1.00 93.06 126 ARG A CA 1
ATOM 1029 C C . ARG A 1 126 ? 2.231 4.434 11.906 1.00 93.06 126 ARG A C 1
ATOM 1031 O O . ARG A 1 126 ? 1.841 5.487 12.408 1.00 93.06 126 ARG A O 1
ATOM 1038 N N . VAL A 1 127 ? 1.385 3.555 11.360 1.00 94.19 127 VAL A N 1
ATOM 1039 C CA . VAL A 1 127 ? -0.077 3.761 11.351 1.00 94.19 127 VAL A CA 1
ATOM 1040 C C . VAL A 1 127 ? -0.624 3.937 12.764 1.00 94.19 127 VAL A C 1
ATOM 1042 O O . VAL A 1 127 ? -1.410 4.855 13.000 1.00 94.19 127 VAL A O 1
ATOM 1045 N N . VAL A 1 128 ? -0.204 3.097 13.714 1.00 94.38 128 VAL A N 1
ATOM 1046 C CA . VAL A 1 128 ? -0.620 3.230 15.117 1.00 94.38 128 VAL A CA 1
ATOM 1047 C C . VAL A 1 128 ? -0.243 4.607 15.661 1.00 94.38 128 VAL A C 1
ATOM 1049 O O . VAL A 1 128 ? -1.110 5.291 16.199 1.00 94.38 128 VAL A O 1
ATOM 1052 N N . GLN A 1 129 ? 1.001 5.051 15.456 1.00 91.94 129 GLN A N 1
ATOM 1053 C CA . GLN A 1 129 ? 1.480 6.352 15.937 1.00 91.94 129 GLN A CA 1
ATOM 1054 C C . GLN A 1 129 ? 0.693 7.539 15.377 1.00 91.94 129 GLN A C 1
ATOM 1056 O O . GLN A 1 129 ? 0.315 8.451 16.120 1.00 91.94 129 GLN A O 1
ATOM 1061 N N . VAL A 1 130 ? 0.428 7.510 14.072 1.00 90.69 130 VAL A N 1
ATOM 1062 C CA . VAL A 1 130 ? -0.315 8.553 13.360 1.00 90.69 130 VAL A CA 1
ATOM 1063 C C . VAL A 1 130 ? -1.766 8.622 13.848 1.00 90.69 130 VAL A C 1
ATOM 1065 O O . VAL A 1 130 ? -2.299 9.708 14.072 1.00 90.69 130 VAL A O 1
ATOM 1068 N N . VAL A 1 131 ? -2.417 7.475 14.059 1.00 92.56 131 VAL A N 1
ATOM 1069 C CA . VAL A 1 131 ? -3.836 7.419 14.450 1.00 92.56 131 VAL A CA 1
ATOM 1070 C C . VAL A 1 131 ? -4.047 7.750 15.935 1.00 92.56 131 VAL A C 1
ATOM 1072 O O . VAL A 1 131 ? -5.019 8.426 16.292 1.00 92.56 131 VAL A O 1
ATOM 1075 N N . THR A 1 132 ? -3.147 7.327 16.824 1.00 90.56 132 THR A N 1
ATOM 1076 C CA . THR A 1 132 ? -3.195 7.710 18.249 1.00 90.56 132 THR A CA 1
ATOM 1077 C C . THR A 1 132 ? -2.825 9.180 18.452 1.00 90.56 132 THR A C 1
ATOM 1079 O O . THR A 1 132 ? -3.270 9.813 19.416 1.00 90.56 132 THR A O 1
ATOM 1082 N N . GLY A 1 133 ? -2.089 9.759 17.501 1.00 79.62 133 GLY A N 1
ATOM 1083 C CA . GLY A 1 133 ? -1.654 11.147 17.517 1.00 79.62 133 GLY A CA 1
ATOM 1084 C C . GLY A 1 133 ? -0.515 11.383 18.502 1.00 79.62 133 GLY A C 1
ATOM 1085 O O . GLY A 1 133 ? -0.523 12.406 19.181 1.00 79.62 133 GLY A O 1
ATOM 1086 N N . PHE A 1 134 ? 0.444 10.451 18.587 1.00 65.25 134 PHE A N 1
ATOM 1087 C CA . PHE A 1 134 ? 1.696 10.673 19.327 1.00 65.25 134 PHE A CA 1
ATOM 1088 C C . PHE A 1 134 ? 2.531 11.831 18.748 1.00 65.25 134 PHE A C 1
ATOM 1090 O O . PHE A 1 134 ? 3.433 12.318 19.420 1.00 65.25 134 PHE A O 1
ATOM 1097 N N . GLU A 1 135 ? 2.229 12.290 17.531 1.00 57.09 135 GLU A N 1
ATOM 1098 C CA . GLU A 1 135 ? 3.029 13.296 16.827 1.00 57.09 135 GLU A CA 1
ATOM 1099 C C . GLU A 1 135 ? 2.605 14.752 17.039 1.00 57.09 135 GLU A C 1
ATOM 1101 O O . GLU A 1 135 ? 3.358 15.641 16.654 1.00 57.09 135 GLU A O 1
ATOM 1106 N N . ASP A 1 136 ? 1.446 15.034 17.648 1.00 51.31 136 ASP A N 1
ATOM 1107 C CA . ASP A 1 136 ? 0.996 16.427 17.779 1.00 51.31 136 ASP A CA 1
ATOM 1108 C C . ASP A 1 136 ? 0.205 16.706 19.074 1.00 51.31 136 ASP A C 1
ATOM 1110 O O . ASP A 1 136 ? -1.024 16.841 19.068 1.00 51.31 136 ASP A O 1
ATOM 1114 N N . PRO A 1 137 ? 0.893 16.774 20.228 1.00 45.00 137 PRO A N 1
ATOM 1115 C CA . PRO A 1 137 ? 0.315 17.226 21.488 1.00 45.00 137 PRO A CA 1
ATOM 1116 C C . PRO A 1 137 ? 0.181 18.761 21.483 1.00 45.00 137 PRO A C 1
ATOM 1118 O O . PRO A 1 137 ? 0.871 19.455 22.226 1.00 45.00 137 PRO A O 1
ATOM 1121 N N . GLY A 1 138 ? -0.674 19.323 20.622 1.00 51.25 138 GLY A N 1
ATOM 1122 C CA . GLY A 1 138 ? -0.855 20.780 20.584 1.00 51.25 138 GLY A CA 1
ATOM 1123 C C . GLY A 1 138 ? -1.727 21.353 19.470 1.00 51.25 138 GLY A C 1
ATOM 1124 O O . GLY A 1 138 ? -2.244 22.461 19.636 1.00 51.25 138 GLY A O 1
ATOM 1125 N N . SER A 1 139 ? -1.951 20.644 18.360 1.00 55.00 139 SER A N 1
ATOM 1126 C CA . SER A 1 139 ? -2.907 21.113 17.355 1.00 55.00 139 SER A CA 1
ATOM 1127 C C . SER A 1 139 ? -4.336 20.877 17.843 1.00 55.00 139 SER A C 1
ATOM 1129 O O . SER A 1 139 ? -4.802 19.748 17.937 1.00 55.00 139 SER A O 1
ATOM 1131 N N . GLY A 1 140 ? -5.053 21.950 18.189 1.00 53.81 140 GLY A N 1
ATOM 1132 C CA . GLY A 1 140 ? -6.462 21.936 18.617 1.00 53.81 140 GLY A CA 1
ATOM 1133 C C . GLY A 1 140 ? -7.448 21.480 17.528 1.00 53.81 140 GLY A C 1
ATOM 1134 O O . GLY A 1 140 ? -8.382 22.202 17.186 1.00 53.81 140 GLY A O 1
ATOM 1135 N N . LYS A 1 141 ? -7.228 20.294 16.953 1.00 66.88 141 LYS A N 1
ATOM 1136 C CA . LYS A 1 141 ? -7.955 19.673 15.841 1.00 66.88 141 LYS A CA 1
ATOM 1137 C C . LYS A 1 141 ? -8.553 18.323 16.251 1.00 66.88 141 LYS A C 1
ATOM 1139 O O . LYS A 1 141 ? -8.522 17.352 15.492 1.00 66.88 141 LYS A O 1
ATOM 1144 N N . ASP A 1 142 ? -9.148 18.262 17.439 1.00 72.94 142 ASP A N 1
ATOM 1145 C CA . ASP A 1 142 ? -9.726 17.030 18.000 1.00 72.94 142 ASP A CA 1
ATOM 1146 C C . ASP A 1 142 ? -10.745 16.360 17.060 1.00 72.94 142 ASP A C 1
ATOM 1148 O O . ASP A 1 142 ? -10.822 15.134 16.977 1.00 72.94 142 ASP A O 1
ATOM 1152 N N . ALA A 1 143 ? -11.489 17.154 16.282 1.00 78.88 143 ALA A N 1
ATOM 1153 C CA . ALA A 1 143 ? -12.464 16.650 15.317 1.00 78.88 143 ALA A CA 1
ATOM 1154 C C . ALA A 1 143 ? -11.825 15.945 14.101 1.00 78.88 143 ALA A C 1
ATOM 1156 O O . ALA A 1 143 ? -12.335 14.917 13.643 1.00 78.88 143 ALA A O 1
ATOM 1157 N N . GLU A 1 144 ? -10.708 16.463 13.579 1.00 82.38 144 GLU A N 1
ATOM 1158 C CA . GLU A 1 144 ? -9.977 15.848 12.459 1.00 82.38 144 GLU A CA 1
ATOM 1159 C C . GLU A 1 144 ? -9.322 14.540 12.921 1.00 82.38 144 GLU A C 1
ATOM 1161 O O . GLU A 1 144 ? -9.467 13.500 12.270 1.00 82.38 144 GLU A O 1
ATOM 1166 N N . LYS A 1 145 ? -8.728 14.562 14.121 1.00 85.94 145 LYS A N 1
ATOM 1167 C CA . LYS A 1 145 ? -8.157 13.386 14.785 1.00 85.94 145 LYS A CA 1
ATOM 1168 C C . LYS A 1 145 ? -9.201 12.291 15.009 1.00 85.94 145 LYS A C 1
ATOM 1170 O O . LYS A 1 145 ? -8.992 11.149 14.604 1.00 85.94 145 LYS A O 1
ATOM 1175 N N . GLN A 1 146 ? -10.360 12.630 15.572 1.00 89.81 146 GLN A N 1
ATOM 1176 C CA . GLN A 1 146 ? -11.435 11.657 15.784 1.00 89.81 146 GLN A CA 1
ATOM 1177 C C . GLN A 1 146 ? -11.973 11.094 14.456 1.00 89.81 146 GLN A C 1
ATOM 1179 O O . GLN A 1 146 ? -12.329 9.917 14.373 1.00 89.81 146 GLN A O 1
ATOM 1184 N N . THR A 1 147 ? -12.015 11.907 13.396 1.00 92.62 147 THR A N 1
ATOM 1185 C CA . THR A 1 147 ? -12.430 11.458 12.057 1.00 92.62 147 THR A CA 1
ATOM 1186 C C . THR A 1 147 ? -11.440 10.453 11.467 1.00 92.62 147 THR A C 1
ATOM 1188 O O . THR A 1 147 ? -11.864 9.441 10.899 1.00 92.62 147 THR A O 1
ATOM 1191 N N . LEU A 1 148 ? -10.135 10.681 11.643 1.00 93.81 148 LEU A N 1
ATOM 1192 C CA . LEU A 1 148 ? -9.085 9.734 11.262 1.00 93.81 148 LEU A CA 1
ATOM 1193 C C . LEU A 1 148 ? -9.179 8.429 12.064 1.00 93.81 148 LEU A C 1
ATOM 1195 O O . LEU A 1 148 ? -9.174 7.350 11.477 1.00 93.81 148 LEU A O 1
ATOM 1199 N N . GLN A 1 149 ? -9.330 8.516 13.385 1.00 95.44 149 GLN A N 1
ATOM 1200 C CA . GLN A 1 149 ? -9.470 7.350 14.266 1.00 95.44 149 GLN A CA 1
ATOM 1201 C C . GLN A 1 149 ? -10.689 6.501 13.906 1.00 95.44 149 GLN A C 1
ATOM 1203 O O . GLN A 1 149 ? -10.581 5.283 13.748 1.00 95.44 149 GLN A O 1
ATOM 1208 N N . ARG A 1 150 ? -11.841 7.144 13.678 1.00 95.75 150 ARG A N 1
ATOM 1209 C CA . ARG A 1 150 ? -13.055 6.478 13.188 1.00 95.75 150 ARG A CA 1
ATOM 1210 C C . ARG A 1 150 ? -12.811 5.778 11.856 1.00 95.75 150 ARG A C 1
ATOM 1212 O O . ARG A 1 150 ? -13.294 4.663 11.659 1.00 95.75 150 ARG A O 1
ATOM 1219 N N . HIS A 1 151 ? -12.092 6.423 10.938 1.00 96.81 151 HIS A N 1
ATOM 1220 C CA . HIS A 1 151 ? -11.761 5.846 9.637 1.00 96.81 151 HIS A CA 1
ATOM 1221 C C . HIS A 1 151 ? -10.899 4.597 9.764 1.00 96.81 151 HIS A C 1
ATOM 1223 O O . HIS A 1 151 ? -11.282 3.551 9.248 1.00 96.81 151 HIS A O 1
ATOM 1229 N N . ALA A 1 152 ? -9.789 4.692 10.496 1.00 97.31 152 ALA A N 1
ATOM 1230 C CA . ALA A 1 152 ? -8.867 3.585 10.714 1.00 97.31 152 ALA A CA 1
ATOM 1231 C C . ALA A 1 152 ? -9.574 2.393 11.381 1.00 97.31 152 ALA A C 1
ATOM 1233 O O . ALA A 1 152 ? -9.463 1.265 10.900 1.00 97.31 152 ALA A O 1
ATOM 1234 N N . ALA A 1 153 ? -10.390 2.644 12.412 1.00 97.25 153 ALA A N 1
ATOM 1235 C CA . ALA A 1 153 ? -11.206 1.613 13.054 1.00 97.25 153 ALA A CA 1
ATOM 1236 C C . ALA A 1 153 ? -12.217 0.981 12.086 1.00 97.25 153 ALA A C 1
ATOM 1238 O O . ALA A 1 153 ? -12.396 -0.236 12.077 1.00 97.25 153 ALA A O 1
ATOM 1239 N N . SER A 1 154 ? -12.875 1.794 11.253 1.00 96.81 154 SER A N 1
ATOM 1240 C CA . SER A 1 154 ? -13.851 1.305 10.270 1.00 96.81 154 SER A CA 1
ATOM 1241 C C . SER A 1 154 ? -13.181 0.435 9.211 1.00 96.81 154 SER A C 1
ATOM 1243 O O . SER A 1 154 ? -13.698 -0.634 8.892 1.00 96.81 154 SER A O 1
ATOM 1245 N N . LYS A 1 155 ? -12.011 0.848 8.712 1.00 96.62 155 LYS A N 1
ATOM 1246 C CA . LYS A 1 155 ? -11.193 0.078 7.766 1.00 96.62 155 LYS A CA 1
ATOM 1247 C C . LYS A 1 155 ? -10.708 -1.237 8.366 1.00 96.62 155 LYS A C 1
ATOM 1249 O O . LYS A 1 155 ? -10.847 -2.273 7.719 1.00 96.62 155 LYS A O 1
ATOM 1254 N N . ALA A 1 156 ? -10.214 -1.216 9.604 1.00 96.75 156 ALA A N 1
ATOM 1255 C CA . ALA A 1 156 ? -9.847 -2.418 10.347 1.00 96.75 156 ALA A CA 1
ATOM 1256 C C . ALA A 1 156 ? -11.034 -3.380 10.482 1.00 96.75 156 ALA A C 1
ATOM 1258 O O . ALA A 1 156 ? -10.926 -4.552 10.129 1.00 96.75 156 ALA A O 1
ATOM 1259 N N . PHE A 1 157 ? -12.190 -2.881 10.926 1.00 96.50 157 PHE A N 1
ATOM 1260 C CA . PHE A 1 157 ? -13.393 -3.694 11.092 1.00 96.50 157 PHE A CA 1
ATOM 1261 C C . PHE A 1 157 ? -13.877 -4.289 9.765 1.00 96.50 157 PHE A C 1
ATOM 1263 O O . PHE A 1 157 ? -14.177 -5.480 9.702 1.00 96.50 157 PHE A O 1
ATOM 1270 N N . GLN A 1 158 ? -13.910 -3.501 8.687 1.00 95.69 158 GLN A N 1
ATOM 1271 C CA . GLN A 1 158 ? -14.279 -3.976 7.349 1.00 95.69 158 GLN A CA 1
ATOM 1272 C C . GLN A 1 158 ? -13.329 -5.065 6.846 1.00 95.69 158 GLN A C 1
ATOM 1274 O O . GLN A 1 158 ? -13.787 -6.104 6.380 1.00 95.69 158 GLN A O 1
ATOM 1279 N N . ASN A 1 159 ? -12.018 -4.874 6.992 1.00 94.62 159 ASN A N 1
ATOM 1280 C CA . ASN A 1 159 ? -11.029 -5.869 6.586 1.00 94.62 159 ASN A CA 1
ATOM 1281 C C . ASN A 1 159 ? -11.154 -7.165 7.383 1.00 94.62 159 ASN A C 1
ATOM 1283 O O . ASN A 1 159 ? -11.245 -8.255 6.816 1.00 94.62 159 ASN A O 1
ATOM 1287 N N . LEU A 1 160 ? -11.239 -7.048 8.707 1.00 94.25 160 LEU A N 1
ATOM 1288 C CA . LEU A 1 160 ? -11.340 -8.205 9.581 1.00 94.25 160 LEU A CA 1
ATOM 1289 C C . LEU A 1 160 ? -12.662 -8.945 9.435 1.00 94.25 160 LEU A C 1
ATOM 1291 O O . LEU A 1 160 ? -12.664 -10.146 9.679 1.00 94.25 160 LEU A O 1
ATOM 1295 N N . THR A 1 161 ? -13.748 -8.288 9.011 1.00 93.81 161 THR A N 1
ATOM 1296 C CA . THR A 1 161 ? -15.049 -8.928 8.736 1.00 93.81 161 THR A CA 1
ATOM 1297 C C . THR A 1 161 ? -15.189 -9.454 7.305 1.00 93.81 161 THR A C 1
ATOM 1299 O O . THR A 1 161 ? -15.819 -10.499 7.113 1.00 93.81 161 THR A O 1
ATOM 1302 N N . GLY A 1 162 ? -14.566 -8.804 6.324 1.00 91.75 162 GLY A N 1
ATOM 1303 C CA . GLY A 1 162 ? -14.606 -9.190 4.912 1.00 91.75 162 GLY A CA 1
ATOM 1304 C C . GLY A 1 162 ? -13.656 -10.334 4.556 1.00 91.75 162 GLY A C 1
ATOM 1305 O O . GLY A 1 162 ? -13.994 -11.177 3.727 1.00 91.75 162 GLY A O 1
ATOM 1306 N N . GLN A 1 163 ? -12.495 -10.424 5.209 1.00 89.38 163 GLN A N 1
ATOM 1307 C CA . GLN A 1 163 ? -11.502 -11.454 4.902 1.00 89.38 163 GLN A CA 1
ATOM 1308 C C . GLN A 1 163 ? -11.743 -12.748 5.686 1.00 89.38 163 GLN A C 1
ATOM 1310 O O . GLN A 1 163 ? -11.928 -12.738 6.907 1.00 89.38 163 GLN A O 1
ATOM 1315 N N . ARG A 1 164 ? -11.686 -13.891 4.987 1.00 86.38 164 ARG A N 1
ATOM 1316 C CA . ARG A 1 164 ? -11.820 -15.230 5.596 1.00 86.38 164 ARG A CA 1
ATOM 1317 C C . ARG A 1 164 ? -10.602 -15.619 6.439 1.00 86.38 164 ARG A C 1
ATOM 1319 O O . ARG A 1 164 ? -10.741 -16.378 7.395 1.00 86.38 164 ARG A O 1
ATOM 1326 N N . ALA A 1 165 ? -9.420 -15.154 6.050 1.00 88.19 165 ALA A N 1
ATOM 1327 C CA . ALA A 1 165 ? -8.149 -15.483 6.683 1.00 88.19 165 ALA A CA 1
ATOM 1328 C C . ALA A 1 165 ? -7.176 -14.298 6.531 1.00 88.19 165 ALA A C 1
ATOM 1330 O O . ALA A 1 165 ? -6.299 -14.360 5.673 1.00 88.19 165 ALA A O 1
ATOM 1331 N N . PRO A 1 166 ? -7.371 -13.205 7.290 1.00 91.31 166 PRO A N 1
ATOM 1332 C CA . PRO A 1 166 ? -6.452 -12.073 7.269 1.00 91.31 166 PRO A CA 1
ATOM 1333 C C . PRO A 1 166 ? -5.062 -12.483 7.759 1.00 91.31 166 PRO A C 1
ATOM 1335 O O . PRO A 1 166 ? -4.929 -13.379 8.597 1.00 91.31 166 PRO A O 1
ATOM 1338 N N . HIS A 1 167 ? -4.037 -11.809 7.240 1.00 93.19 167 HIS A N 1
ATOM 1339 C CA . HIS A 1 167 ? -2.664 -11.993 7.696 1.00 93.19 167 HIS A CA 1
ATOM 1340 C C . HIS A 1 167 ? -2.488 -11.541 9.153 1.00 93.19 167 HIS A C 1
ATOM 1342 O O . HIS A 1 167 ? -3.207 -10.659 9.631 1.00 93.19 167 HIS A O 1
ATOM 1348 N N . ASP A 1 168 ? -1.502 -12.108 9.848 1.00 92.44 168 ASP A N 1
ATOM 1349 C CA . ASP A 1 168 ? -1.245 -11.844 11.267 1.00 92.44 168 ASP A CA 1
ATOM 1350 C C . ASP A 1 168 ? -0.975 -10.352 11.539 1.00 92.44 168 ASP A C 1
ATOM 1352 O O . ASP A 1 168 ? -1.562 -9.776 12.449 1.00 92.44 168 ASP A O 1
ATOM 1356 N N . THR A 1 169 ? -0.208 -9.673 10.681 1.00 93.06 169 THR A N 1
ATOM 1357 C CA . THR A 1 169 ? 0.035 -8.217 10.760 1.00 93.06 169 THR A CA 1
ATOM 1358 C C . THR A 1 169 ? -1.257 -7.396 10.701 1.00 93.06 169 THR A C 1
ATOM 1360 O O . THR A 1 169 ? -1.457 -6.468 11.485 1.00 93.06 169 THR A O 1
ATOM 1363 N N . LEU A 1 170 ? -2.175 -7.761 9.801 1.00 94.19 170 LEU A N 1
ATOM 1364 C CA . LEU A 1 170 ? -3.471 -7.096 9.673 1.00 94.19 170 LEU A CA 1
ATOM 1365 C C . LEU A 1 170 ? -4.365 -7.388 10.887 1.00 94.19 170 LEU A C 1
ATOM 1367 O O . LEU A 1 170 ? -5.121 -6.516 11.315 1.00 94.19 170 LEU A O 1
ATOM 1371 N N . LEU A 1 171 ? -4.255 -8.587 11.470 1.00 94.69 171 LEU A N 1
ATOM 1372 C CA . LEU A 1 171 ? -4.913 -8.930 12.729 1.00 94.69 171 LEU A CA 1
ATOM 1373 C C . LEU A 1 171 ? -4.381 -8.103 13.897 1.00 94.69 171 LEU A C 1
ATOM 1375 O O . LEU A 1 171 ? -5.199 -7.567 14.639 1.00 94.69 171 LEU A O 1
ATOM 1379 N N . ARG A 1 172 ? -3.063 -7.937 14.043 1.00 94.12 172 ARG A N 1
ATOM 1380 C CA . ARG A 1 172 ? -2.454 -7.097 15.092 1.00 94.12 172 ARG A CA 1
ATOM 1381 C C . ARG A 1 172 ? -2.928 -5.653 14.983 1.00 94.12 172 ARG A C 1
ATOM 1383 O O . ARG A 1 172 ? -3.532 -5.127 15.919 1.00 94.12 172 ARG A O 1
ATOM 1390 N N . LEU A 1 173 ? -2.734 -5.043 13.810 1.00 95.69 173 LEU A N 1
ATOM 1391 C CA . LEU A 1 173 ? -3.139 -3.662 13.553 1.00 95.69 173 LEU A CA 1
ATOM 1392 C C . LEU A 1 173 ? -4.650 -3.485 13.742 1.00 95.69 173 LEU A C 1
ATOM 1394 O O . LEU A 1 173 ? -5.099 -2.555 14.412 1.00 95.69 173 LEU A O 1
ATOM 1398 N N . GLY A 1 174 ? -5.450 -4.386 13.171 1.00 95.31 174 GLY A N 1
ATOM 1399 C CA . GLY A 1 174 ? -6.901 -4.295 13.239 1.00 95.31 174 GLY A CA 1
ATOM 1400 C C . GLY A 1 174 ? -7.450 -4.497 14.652 1.00 95.31 174 GLY A C 1
ATOM 1401 O O . GLY A 1 174 ? -8.355 -3.768 15.056 1.00 95.31 174 GLY A O 1
ATOM 1402 N N . SER A 1 175 ? -6.877 -5.423 15.426 1.00 94.69 175 SER A N 1
ATOM 1403 C CA . SER A 1 175 ? -7.250 -5.654 16.828 1.00 94.69 175 SER A CA 1
ATOM 1404 C C . SER A 1 175 ? -6.935 -4.440 17.69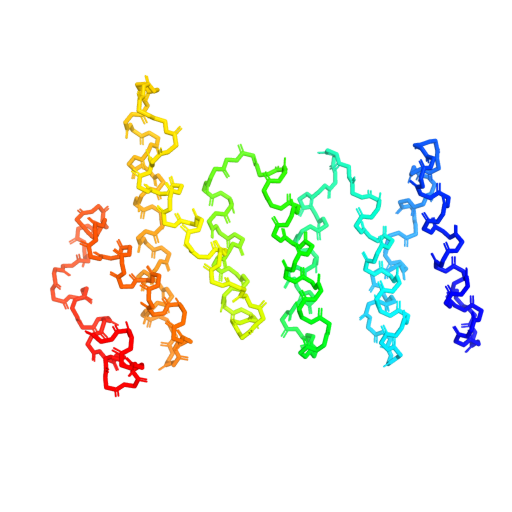1 1.00 94.69 175 SER A C 1
ATOM 1406 O O . SER A 1 175 ? -7.797 -4.008 18.453 1.00 94.69 175 SER A O 1
ATOM 1408 N N . TYR A 1 176 ? -5.756 -3.837 17.512 1.00 95.75 176 TYR A N 1
ATOM 1409 C CA . TYR A 1 176 ? -5.382 -2.604 18.205 1.00 95.75 176 TYR A CA 1
ATOM 1410 C C . TYR A 1 176 ? -6.356 -1.460 17.887 1.00 95.75 176 TYR A C 1
ATOM 1412 O O . TYR A 1 176 ? -6.936 -0.856 18.789 1.00 95.75 176 TYR A O 1
ATOM 1420 N N . LEU A 1 177 ? -6.611 -1.199 16.599 1.00 96.81 177 LEU A N 1
ATOM 1421 C CA . LEU A 1 177 ? -7.487 -0.105 16.167 1.00 96.81 177 LEU A CA 1
ATOM 1422 C C . LEU A 1 177 ? -8.941 -0.291 16.625 1.00 96.81 177 LEU A C 1
ATOM 1424 O O . LEU A 1 177 ? -9.595 0.683 16.997 1.00 96.81 177 LEU A O 1
ATOM 1428 N N . ILE A 1 178 ? -9.461 -1.521 16.607 1.00 95.94 178 ILE A N 1
ATOM 1429 C CA . ILE A 1 178 ? -10.807 -1.820 17.119 1.00 95.94 178 ILE A CA 1
ATOM 1430 C C . ILE A 1 178 ? -10.843 -1.734 18.648 1.00 95.94 178 ILE A C 1
ATOM 1432 O O . ILE A 1 178 ? -11.841 -1.258 19.188 1.00 95.94 178 ILE A O 1
ATOM 1436 N N . GLY A 1 179 ? -9.792 -2.171 19.342 1.00 94.62 179 GLY A N 1
ATOM 1437 C CA . GLY A 1 179 ? -9.691 -2.091 20.800 1.00 94.62 179 GLY A CA 1
ATOM 1438 C C . GLY A 1 179 ? -9.728 -0.649 21.300 1.00 94.62 179 GLY A C 1
ATOM 1439 O O . GLY A 1 179 ? -10.580 -0.304 22.116 1.00 94.62 179 GLY A O 1
ATOM 1440 N N . GLU A 1 180 ? -8.878 0.209 20.739 1.00 93.94 180 GLU A N 1
ATOM 1441 C CA . GLU A 1 180 ? -8.762 1.614 21.148 1.00 93.94 180 GLU A CA 1
ATOM 1442 C C . GLU A 1 180 ? -9.921 2.472 20.624 1.00 93.94 180 GLU A C 1
ATOM 1444 O O . GLU A 1 180 ? -10.610 3.182 21.363 1.00 93.94 180 GLU A O 1
ATOM 1449 N N . PHE A 1 181 ? -10.195 2.389 19.321 1.00 95.50 181 PHE A N 1
ATOM 1450 C CA . PHE A 1 181 ? -11.087 3.324 18.627 1.00 95.50 181 PHE A CA 1
ATOM 1451 C C . PHE A 1 181 ? -12.427 2.706 18.236 1.00 95.50 181 PHE A C 1
ATOM 1453 O O . PHE A 1 181 ? -13.253 3.352 17.588 1.00 95.50 181 PHE A O 1
ATOM 1460 N N . GLY A 1 182 ? -12.708 1.474 18.665 1.00 93.44 182 GLY A N 1
ATOM 1461 C CA . GLY A 1 182 ? -13.962 0.790 18.360 1.00 93.44 182 GLY A CA 1
ATOM 1462 C C . GLY A 1 182 ? -15.194 1.540 18.854 1.00 93.44 182 GLY A C 1
ATOM 1463 O O . GLY A 1 182 ? -16.261 1.403 18.263 1.00 93.44 182 GLY A O 1
ATOM 1464 N N . HIS A 1 183 ? -15.086 2.357 19.903 1.00 94.00 183 HIS A N 1
ATOM 1465 C CA . HIS A 1 183 ? -16.180 3.202 20.393 1.00 94.00 183 HIS A CA 1
ATOM 1466 C C . HIS A 1 183 ? -16.622 4.281 19.382 1.00 94.00 183 HIS A C 1
ATOM 1468 O O . HIS A 1 183 ? -17.749 4.762 19.471 1.00 94.00 183 HIS A O 1
ATOM 1474 N N . LEU A 1 184 ? -15.779 4.620 18.398 1.00 94.69 184 LEU A N 1
ATOM 1475 C CA . LEU A 1 184 ? -16.075 5.589 17.336 1.00 94.69 184 LEU A CA 1
ATOM 1476 C C . LEU A 1 184 ? -16.762 4.975 16.110 1.00 94.69 184 LEU A C 1
ATOM 1478 O O . LEU A 1 184 ? -17.201 5.727 15.232 1.00 94.69 184 LEU A O 1
ATOM 1482 N N . LEU A 1 185 ? -16.833 3.640 16.029 1.00 94.25 185 LEU A N 1
ATOM 1483 C CA . LEU A 1 185 ? -17.529 2.927 14.957 1.00 94.25 185 LEU A CA 1
ATOM 1484 C C . LEU A 1 185 ? -19.026 3.288 14.929 1.00 94.25 185 LEU A C 1
ATOM 1486 O O . LEU A 1 185 ? -19.581 3.688 15.957 1.00 94.25 185 LEU A O 1
ATOM 1490 N N . PRO A 1 186 ? -19.707 3.140 13.777 1.00 91.62 186 PRO A N 1
ATOM 1491 C CA . PRO A 1 186 ? -21.121 3.484 13.681 1.00 91.62 186 PRO A CA 1
ATOM 1492 C C . PRO A 1 186 ? -21.973 2.646 14.652 1.00 91.62 186 PRO A C 1
ATOM 1494 O O . PRO A 1 186 ? -21.634 1.506 14.967 1.00 91.62 186 PRO A O 1
ATOM 1497 N N . GLN A 1 187 ? -23.095 3.200 15.126 1.00 86.06 187 GLN A N 1
ATOM 1498 C CA . GLN A 1 187 ? -23.898 2.608 16.211 1.00 86.06 187 GLN A CA 1
ATOM 1499 C C . GLN A 1 187 ? -24.459 1.208 15.902 1.00 86.06 187 GLN A C 1
ATOM 1501 O O . GLN A 1 187 ? -24.752 0.448 16.821 1.00 86.06 187 GLN A O 1
ATOM 1506 N N . ASN A 1 188 ? -24.588 0.844 14.623 1.00 89.00 188 ASN A N 1
ATOM 1507 C CA . ASN A 1 188 ? -24.993 -0.501 14.207 1.00 89.00 188 ASN A CA 1
ATOM 1508 C C . ASN A 1 188 ? -23.915 -1.566 14.490 1.00 89.00 188 ASN A C 1
ATOM 1510 O O . ASN A 1 188 ? -24.231 -2.754 14.551 1.00 89.00 188 ASN A O 1
ATOM 1514 N N . VAL A 1 189 ? -22.657 -1.166 14.691 1.00 92.50 189 VAL A N 1
ATOM 1515 C CA . VAL A 1 189 ? -21.568 -2.055 15.098 1.00 92.50 189 VAL A CA 1
ATOM 1516 C C . VAL A 1 189 ? -21.519 -2.109 16.625 1.00 92.50 189 VAL A C 1
ATOM 1518 O O . VAL A 1 189 ? -20.761 -1.396 17.288 1.00 92.50 189 VAL A O 1
ATOM 1521 N N . GLY A 1 190 ? -22.357 -2.973 17.199 1.00 92.00 190 GLY A N 1
ATOM 1522 C CA . GLY A 1 190 ? -22.400 -3.205 18.643 1.00 92.00 190 GLY A CA 1
ATOM 1523 C C . GLY A 1 190 ? -21.139 -3.905 19.186 1.00 92.00 190 GLY A C 1
ATOM 1524 O O . GLY A 1 190 ? -20.377 -4.497 18.418 1.00 92.00 190 GLY A O 1
ATOM 1525 N N . PRO A 1 191 ? -20.917 -3.907 20.517 1.00 92.56 191 PRO A N 1
ATOM 1526 C CA . PRO A 1 191 ? -19.763 -4.567 21.145 1.00 92.56 191 PRO A CA 1
ATOM 1527 C C . PRO A 1 191 ? -19.620 -6.045 20.763 1.00 92.56 191 PRO A C 1
ATOM 1529 O O . PRO A 1 191 ? -18.517 -6.521 20.512 1.00 92.56 191 PRO A O 1
ATOM 1532 N N . ARG A 1 192 ? -20.749 -6.752 20.638 1.00 93.44 192 ARG A N 1
ATOM 1533 C CA . ARG A 1 192 ? -20.784 -8.156 20.219 1.00 93.44 192 ARG A CA 1
ATOM 1534 C C . ARG A 1 192 ? -20.224 -8.364 18.811 1.00 93.44 192 ARG A C 1
ATOM 1536 O O . ARG A 1 192 ? -19.426 -9.269 18.621 1.00 93.44 192 ARG A O 1
ATOM 1543 N N . ALA A 1 193 ? -20.586 -7.506 17.857 1.00 94.69 193 ALA A N 1
ATOM 1544 C CA . ALA A 1 193 ? -20.090 -7.603 16.485 1.00 94.69 193 ALA A CA 1
ATOM 1545 C C . ALA A 1 193 ? -18.571 -7.368 16.417 1.00 94.69 193 ALA A C 1
ATOM 1547 O O . ALA A 1 193 ? -17.871 -8.054 15.675 1.00 94.69 193 ALA A O 1
ATOM 1548 N N . LYS A 1 194 ? -18.046 -6.438 17.230 1.00 93.88 194 LYS A N 1
ATOM 1549 C CA . LYS A 1 194 ? -16.598 -6.185 17.359 1.00 93.88 194 LYS A CA 1
ATOM 1550 C C . LYS A 1 194 ? -15.879 -7.409 17.919 1.00 93.88 194 LYS A C 1
ATOM 1552 O O . LYS A 1 194 ? -14.891 -7.847 17.342 1.00 93.88 194 LYS A O 1
ATOM 1557 N N . PHE A 1 195 ? -16.409 -7.988 18.996 1.00 94.00 195 PHE A N 1
ATOM 1558 C CA . PHE A 1 195 ? -15.859 -9.205 19.587 1.00 94.00 195 PHE A CA 1
ATOM 1559 C C . PHE A 1 195 ? -15.887 -10.379 18.603 1.00 94.00 195 PHE A C 1
ATOM 1561 O O . PHE A 1 195 ? -14.866 -11.023 18.405 1.00 94.00 195 PHE A O 1
ATOM 1568 N N . GLU A 1 196 ? -17.013 -10.629 17.933 1.00 93.88 196 GLU A N 1
ATOM 1569 C CA . GLU A 1 196 ? -17.141 -11.710 16.946 1.00 93.88 196 GLU A CA 1
ATOM 1570 C C . GLU A 1 196 ? -16.174 -11.534 15.761 1.00 93.88 196 GLU A C 1
ATOM 1572 O O . GLU A 1 196 ? -15.600 -12.518 15.287 1.00 93.88 196 GLU A O 1
ATOM 1577 N N . ALA A 1 197 ? -15.935 -10.293 15.318 1.00 92.56 197 ALA A N 1
ATOM 1578 C CA . ALA A 1 197 ? -14.968 -9.986 14.264 1.00 92.56 197 ALA A CA 1
ATOM 1579 C C . ALA A 1 197 ? -13.525 -10.369 14.640 1.00 92.56 197 ALA A C 1
ATOM 1581 O O . ALA A 1 197 ? -12.779 -10.814 13.770 1.00 92.56 197 ALA A O 1
ATOM 1582 N N . LEU A 1 198 ? -13.147 -10.238 15.916 1.00 93.06 198 LEU A N 1
ATOM 1583 C CA . LEU A 1 198 ? -11.825 -10.618 16.429 1.00 93.06 198 LEU A CA 1
ATOM 1584 C C . LEU A 1 198 ? -11.760 -12.112 16.778 1.00 93.06 198 LEU A C 1
ATOM 1586 O O . LEU A 1 198 ? -10.871 -12.837 16.328 1.00 93.06 198 LEU A O 1
ATOM 1590 N N . GLN A 1 199 ? -12.751 -12.601 17.524 1.00 92.81 199 GLN A N 1
ATOM 1591 C CA . GLN A 1 199 ? -12.804 -13.961 18.058 1.00 92.81 199 GLN A CA 1
ATOM 1592 C C . GLN A 1 199 ? -12.767 -15.026 16.964 1.00 92.81 199 GLN A C 1
ATOM 1594 O O . GLN A 1 199 ? -12.183 -16.090 17.159 1.00 92.81 199 GLN A O 1
ATOM 1599 N N . ARG A 1 200 ? -13.362 -14.759 15.797 1.00 92.75 200 ARG A N 1
ATOM 1600 C CA . ARG A 1 200 ? -13.347 -15.708 14.672 1.00 92.75 200 ARG A CA 1
ATOM 1601 C C . ARG A 1 200 ? -11.939 -15.984 14.131 1.00 92.75 200 ARG A C 1
ATOM 1603 O O . ARG A 1 200 ? -11.713 -17.042 13.547 1.00 92.75 200 ARG A O 1
ATOM 1610 N N . HIS A 1 201 ? -11.004 -15.055 14.335 1.00 93.00 201 HIS A N 1
ATOM 1611 C CA . HIS A 1 201 ? -9.617 -15.166 13.879 1.00 93.00 201 HIS A CA 1
ATOM 1612 C C . HIS A 1 201 ? -8.649 -15.543 15.001 1.00 93.00 201 HIS A C 1
ATOM 1614 O O . HIS A 1 201 ? -7.604 -16.125 14.721 1.00 93.00 201 HIS A O 1
ATOM 1620 N N . PHE A 1 202 ? -9.024 -15.307 16.263 1.00 90.50 202 PHE A N 1
ATOM 1621 C CA . PHE A 1 202 ? -8.215 -15.610 17.448 1.00 90.50 202 PHE A CA 1
ATOM 1622 C C . PHE A 1 202 ? -7.604 -17.029 17.469 1.00 90.50 202 PHE A 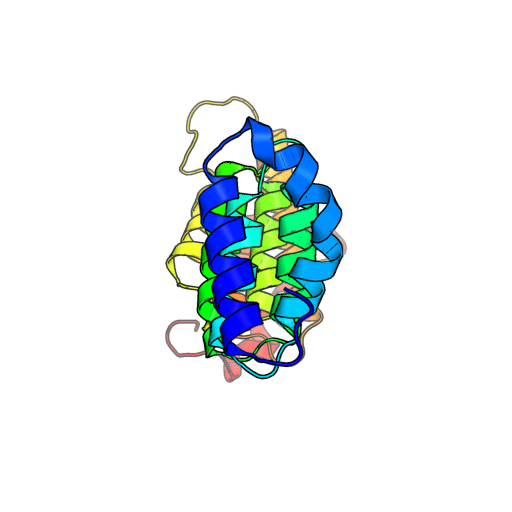C 1
ATOM 1624 O O . PHE A 1 202 ? -6.417 -17.151 17.768 1.00 90.50 202 PHE A O 1
ATOM 1631 N N . PRO A 1 203 ? -8.308 -18.120 17.087 1.00 90.06 203 PRO A N 1
ATOM 1632 C CA . PRO A 1 203 ? -7.706 -19.457 17.071 1.00 90.06 203 PRO A CA 1
ATOM 1633 C C . PRO A 1 203 ? -6.501 -19.590 16.129 1.00 90.06 203 PRO A C 1
ATOM 1635 O O . PRO A 1 203 ? -5.609 -20.395 16.391 1.00 90.06 203 PRO A O 1
ATOM 1638 N N . ARG A 1 204 ? -6.480 -18.807 15.043 1.00 86.69 204 ARG A N 1
ATOM 1639 C CA . ARG A 1 204 ? -5.463 -18.849 13.979 1.00 86.69 204 ARG A CA 1
ATOM 1640 C C . ARG A 1 204 ? -4.362 -17.806 14.154 1.00 86.69 204 ARG A C 1
ATOM 1642 O O . ARG A 1 204 ? -3.373 -17.872 13.434 1.00 86.69 204 ARG A O 1
ATOM 1649 N N . ALA A 1 205 ? -4.549 -16.866 15.073 1.00 88.56 205 ALA A N 1
ATOM 1650 C CA . ALA A 1 205 ? -3.579 -15.832 15.383 1.00 88.56 205 ALA A CA 1
ATOM 1651 C C . ALA A 1 205 ? -2.296 -16.434 15.981 1.00 88.56 205 ALA A C 1
ATOM 1653 O O . ALA A 1 205 ? -2.344 -17.446 16.700 1.00 88.56 205 ALA A O 1
ATOM 1654 N N . SER A 1 206 ? -1.156 -15.807 15.685 1.00 88.88 206 SER A N 1
ATOM 1655 C CA . SER A 1 206 ? 0.122 -16.151 16.310 1.00 88.88 206 SER A CA 1
ATOM 1656 C C . SER A 1 206 ? 0.116 -15.837 17.814 1.00 88.88 206 SER A C 1
ATOM 1658 O O . SER A 1 206 ? -0.768 -15.145 18.315 1.00 88.88 206 SER A O 1
ATOM 1660 N N . ASN A 1 207 ? 1.105 -16.346 18.554 1.00 85.94 207 ASN A N 1
ATOM 1661 C CA . ASN A 1 207 ? 1.216 -16.082 19.995 1.00 85.94 207 ASN A CA 1
ATOM 1662 C C . ASN A 1 207 ? 1.456 -14.603 20.320 1.00 85.94 207 ASN A C 1
ATOM 1664 O O . ASN A 1 207 ? 1.060 -14.164 21.386 1.00 85.94 207 ASN A O 1
ATOM 1668 N N . GLU A 1 208 ? 2.096 -13.853 19.423 1.00 82.69 208 GLU A N 1
ATOM 1669 C CA . GLU A 1 208 ? 2.317 -12.411 19.598 1.00 82.69 208 GLU A CA 1
ATOM 1670 C C . GLU A 1 208 ? 1.033 -11.598 19.379 1.00 82.69 208 GLU A C 1
ATOM 1672 O O . GLU A 1 208 ? 0.912 -10.485 19.879 1.00 82.69 208 GLU A O 1
ATOM 1677 N N . THR A 1 209 ? 0.081 -12.149 18.621 1.00 83.94 209 THR A N 1
ATOM 1678 C CA . THR A 1 209 ? -1.198 -11.504 18.292 1.00 83.94 209 THR A CA 1
ATOM 1679 C C . THR A 1 209 ? -2.309 -11.841 19.293 1.00 83.94 209 THR A C 1
ATOM 1681 O O . THR A 1 209 ? -3.323 -11.142 19.327 1.00 83.94 209 THR A O 1
ATOM 1684 N N . LYS A 1 210 ? -2.159 -12.922 20.068 1.00 78.38 210 LYS A N 1
ATOM 1685 C CA . LYS A 1 210 ? -3.116 -13.370 21.094 1.00 78.38 210 LYS A CA 1
ATOM 1686 C C . LYS A 1 210 ? -2.930 -12.629 22.409 1.00 78.38 210 LYS A C 1
ATOM 1688 O O . LYS A 1 210 ? -3.977 -12.334 23.026 1.00 78.38 210 LYS A O 1
#

Organism: Polarella glacialis (NCBI:txid89957)

Sequence (210 aa):
VSSTDPNIRYLGLETMARLATNVSMHEYLERYKNLILEKMHEPDISIRRQALNLLYALCRPENWQQIVDELLEILTASDKMLQEELVLKIAILAEKNAPNFRWYVDVVFKMLESAPDSVGDDVWYRVVQVVTGFEDPGSGKDAEKQTLQRHAASKAFQNLTGQRAPHDTLLRLGSYLIGEFGHLLPQNVGPRAKFEALQRHFPRASNETK

InterPro domains:
  IPR002553 Clathrin/coatomer adaptor, adaptin-like, N-terminal [PF01602] (2-209)
  IPR011989 Armadillo-like helical [G3DSA:1.25.10.10] (1-210)
  IPR016024 Armadillo-type fold [SSF48371] (2-190)
  IPR050840 Adaptor Complexes Large Subunit [PTHR22780] (2-208)

Secondary structure (DSSP, 8-state):
---SSHHHHHHHHHHHHHHTTSGGGHHHHHTTHHHHHHHTT-S-HHHHHHHHHHHHHT--TTTHHHHHHHHHHHHHT--HHHHHHHHHHHHHHHHHH-SSHHHHHHHHHHHHHH-GGGS-HHHHHHHHHHHHTTT-SS---HHHHHHHHHHHHHHHHHHHHH-SS--HHHHHHHHHHHHHHGGGS-TTS-HHHHHHHHHTTGGGS-TTT-

pLDDT: mean 90.88, std 8.16, range [45.0, 97.38]

Foldseek 3Di:
DPDPDPVVLLVVLVVLLVVLVDPVCLVVVVVCLVVLLVQCPDPDVSSNVSSLSNLLSSDDLVCLVVSLVSLLVSLQVDDPVVNLVSLVSSLVSCVVRPPDLLVSLVSLLSSQVRPVVSDDPVSLVVNVCVLVVVPDPDPPPVVVSLVSLQSNQVSLLCCLQVDPARDQSSLQSSLVSCVPNVVSYDPVCDPVNSCCSNVSHVVVHDPVSD

Radius of gyration: 19.87 Å; chains: 1; bounding box: 45×41×50 Å